Protein AF-A0A2J8L6L5-F1 (afdb_monomer_lite)

Foldseek 3Di:
DAPVVVVVLVLVPDPDDDPVSVVSVVVVVVVVVVVCVVCVVLVVLLVVLVVLLVLLVVLVVLVPDPVNVPDDPNVVVVSVVSNVVSVVVNVVSLVVSVVVQVVVCVVVVDADDDNRHRSNVVVVVSVVVVVVVVVVVVVVVVVVVVVVVVCCVVPNPDPPPPDPDDDDDDDDDDDDDDDDDDDDDDDDDDDDDD

Organism: Pan troglodytes (NCBI:txid9598)

InterPro domains:
  IPR007145 Microtubule-associated protein, MAP65/Ase1/PRC1 [PTHR19321] (1-171)

pLDDT: mean 80.79, std 17.64, range [37.09, 96.44]

Sequence (194 aa):
YSQEQRQAFAPFCAEDYTESLLQLHDAEIVRLKNYYEVHKELFEGVQKWEETWRLFLEFERKASDPNRFTNRGGNLLKEEKQRAKLQKMLPKLEEELKARIELWEQEHSKAFMVNGQKFMEYVAEQWEMHRLEKERAKQERQLKNKKQTETEMLYGSAPRTPSKRRGLVPNTPGKARKPVAASTCSGKKTPRTG

Secondary structure (DSSP, 8-state):
--HHHHHT-GGGG-----HHHHHHHHHHHHHHHHHHHHTHHHHHHHHHHHHHHHHHHHHHHHHH-GGGG--STTHHHHHHHHHHHHHHHHHHHHHHHHHHHHHHHHHHSS--EETTEEHHHHHHHHHHHHHHHHHHHHHHHHHHHHHHHHHHHHH-------------PPPPPP-PPPPP--------------

Radius of gyration: 35.1 Å; chains: 1; bounding box: 63×93×98 Å

Structure (mmCIF, N/CA/C/O backbone):
data_AF-A0A2J8L6L5-F1
#
_entry.id   AF-A0A2J8L6L5-F1
#
loop_
_atom_site.group_PDB
_atom_site.id
_atom_site.type_symbol
_atom_site.label_atom_id
_atom_site.label_alt_id
_atom_site.label_comp_id
_atom_site.label_asym_id
_atom_site.label_entity_id
_atom_site.label_seq_id
_atom_site.pdbx_PDB_ins_code
_atom_site.Cartn_x
_atom_site.Cartn_y
_atom_site.Cartn_z
_atom_site.occupancy
_atom_site.B_iso_or_equiv
_atom_site.auth_seq_id
_atom_site.auth_comp_id
_atom_site.auth_asym_id
_atom_site.auth_atom_id
_atom_site.pdbx_PDB_model_num
ATOM 1 N N . TYR A 1 1 ? -5.023 5.265 12.919 1.00 59.84 1 TYR A N 1
ATOM 2 C CA . TYR A 1 1 ? -5.493 6.589 13.376 1.00 59.84 1 TYR A CA 1
ATOM 3 C C . TYR A 1 1 ? -4.573 7.682 12.865 1.00 59.84 1 TYR A C 1
ATOM 5 O O . TYR A 1 1 ? -3.365 7.559 13.068 1.00 59.84 1 TYR A O 1
ATOM 13 N N . SER A 1 2 ? -5.139 8.718 12.237 1.00 70.50 2 SER A N 1
ATOM 14 C CA . SER A 1 2 ? -4.431 9.964 11.903 1.00 70.50 2 SER A CA 1
ATOM 15 C C . SER A 1 2 ? -4.048 10.740 13.171 1.00 70.50 2 SER A C 1
ATOM 17 O O . SER A 1 2 ? -4.556 10.455 14.258 1.00 70.50 2 SER A O 1
ATOM 19 N N . GLN A 1 3 ? -3.143 11.713 13.047 1.00 70.50 3 GLN A N 1
ATOM 20 C CA . GLN A 1 3 ? -2.722 12.563 14.167 1.00 70.50 3 GLN A CA 1
ATOM 21 C C . GLN A 1 3 ? -3.906 13.325 14.782 1.00 70.50 3 GLN A C 1
ATOM 23 O O . GLN A 1 3 ? -4.059 13.335 16.000 1.00 70.50 3 GLN A O 1
ATOM 28 N N . GLU A 1 4 ? -4.801 13.845 13.944 1.00 71.69 4 GLU A N 1
ATOM 29 C CA . GLU A 1 4 ? -6.029 14.531 14.364 1.00 71.69 4 GLU A CA 1
ATOM 30 C C . GLU A 1 4 ? -6.964 13.619 15.169 1.00 71.69 4 GLU A C 1
ATOM 32 O O . GLU A 1 4 ? -7.491 14.016 16.203 1.00 71.69 4 GLU A O 1
ATOM 37 N N . GLN A 1 5 ? -7.126 12.357 14.754 1.00 73.88 5 GLN A N 1
ATOM 38 C CA . GLN A 1 5 ? -7.968 11.403 15.481 1.00 73.88 5 GLN A CA 1
ATOM 39 C C . GLN A 1 5 ? -7.401 11.049 16.859 1.00 73.88 5 GLN A C 1
ATOM 41 O O . GLN A 1 5 ? -8.169 10.757 17.770 1.00 73.88 5 GLN A O 1
ATOM 46 N N . ARG A 1 6 ? -6.072 11.071 17.020 1.00 74.56 6 ARG A N 1
ATOM 47 C CA . ARG A 1 6 ? -5.429 10.879 18.329 1.00 74.56 6 ARG A CA 1
ATOM 48 C C . ARG A 1 6 ? -5.612 12.106 19.222 1.00 74.56 6 ARG A C 1
ATOM 50 O O . ARG A 1 6 ? -5.834 11.954 20.414 1.00 74.56 6 ARG A O 1
ATOM 57 N N . GLN A 1 7 ? -5.553 13.303 18.639 1.00 74.94 7 GLN A N 1
ATOM 58 C CA . GLN A 1 7 ? -5.748 14.571 19.349 1.00 74.94 7 GLN A CA 1
ATOM 59 C C . GLN A 1 7 ? -7.212 14.839 19.726 1.00 74.94 7 GLN A C 1
ATOM 61 O O . GLN A 1 7 ? -7.469 15.621 20.635 1.00 74.94 7 GLN A O 1
ATOM 66 N N . ALA A 1 8 ? -8.171 14.177 19.072 1.00 78.88 8 ALA A N 1
ATOM 67 C CA . ALA A 1 8 ? -9.591 14.301 19.394 1.00 78.88 8 ALA A CA 1
ATOM 68 C C . ALA A 1 8 ? -9.935 13.842 20.825 1.00 78.88 8 ALA A C 1
ATOM 70 O O . ALA A 1 8 ? -10.916 14.315 21.399 1.00 78.88 8 ALA A O 1
ATOM 71 N N . PHE A 1 9 ? -9.133 12.955 21.426 1.00 82.12 9 PHE A N 1
ATOM 72 C CA . PHE A 1 9 ? -9.281 12.597 22.833 1.00 82.12 9 PHE A CA 1
ATOM 73 C C . PHE A 1 9 ? -8.605 13.657 23.715 1.00 82.12 9 PHE A C 1
ATOM 75 O O . PHE A 1 9 ? -7.479 13.484 24.171 1.00 82.12 9 PHE A O 1
ATOM 82 N N . ALA A 1 10 ? -9.307 14.768 23.957 1.00 78.19 10 ALA A N 1
ATOM 83 C CA . ALA A 1 10 ? -8.829 15.881 24.784 1.00 78.19 10 ALA A CA 1
ATOM 84 C C . ALA A 1 10 ? -8.275 15.477 26.175 1.00 78.19 10 ALA A C 1
ATOM 86 O O . ALA A 1 10 ? -7.273 16.068 26.586 1.00 78.19 10 ALA A O 1
ATOM 87 N N . PRO A 1 11 ? -8.818 14.453 26.880 1.00 81.06 11 PRO A N 1
ATOM 88 C CA . PRO A 1 11 ? -8.252 13.984 28.150 1.00 81.06 11 PRO A CA 1
ATOM 89 C C . PRO A 1 11 ? -6.841 13.380 28.038 1.00 81.06 11 PRO A C 1
ATOM 91 O O . PRO A 1 11 ? -6.209 13.119 29.059 1.00 81.06 11 PRO A O 1
ATOM 94 N N . PHE A 1 12 ? -6.320 13.163 26.825 1.00 76.56 12 PHE A N 1
ATOM 95 C CA . PHE A 1 12 ? -4.937 12.737 26.597 1.00 76.56 12 PHE A CA 1
ATOM 96 C C . PHE A 1 12 ? -3.905 13.762 27.091 1.00 76.56 12 PHE A C 1
ATOM 98 O O . PHE A 1 12 ? -2.835 13.371 27.544 1.00 76.56 12 PHE A O 1
ATOM 105 N N . CYS A 1 13 ? -4.219 15.059 27.011 1.00 77.62 13 CYS A N 1
ATOM 106 C CA . CYS A 1 13 ? -3.316 16.148 27.399 1.00 77.62 13 CYS A CA 1
ATOM 107 C C . CYS A 1 13 ? -3.611 16.707 28.802 1.00 77.62 13 CYS A C 1
ATOM 109 O O . CYS A 1 13 ? -3.114 17.779 29.138 1.00 77.62 13 CYS A O 1
ATOM 111 N N . ALA A 1 14 ? -4.456 16.043 29.596 1.00 81.88 14 ALA A N 1
ATOM 112 C CA . ALA A 1 14 ? -4.795 16.514 30.934 1.00 81.88 14 ALA A CA 1
ATOM 113 C C . ALA A 1 14 ? -3.603 16.333 31.890 1.00 81.88 14 ALA A C 1
ATOM 115 O O . ALA A 1 14 ? -3.073 15.231 32.019 1.00 81.88 14 ALA A O 1
ATOM 116 N N . GLU A 1 15 ? -3.205 17.408 32.572 1.00 79.69 15 GLU A N 1
ATOM 117 C CA . GLU A 1 15 ? -2.126 17.386 33.575 1.00 79.69 15 GLU A CA 1
ATOM 118 C C . GLU A 1 15 ? -2.645 17.044 34.988 1.00 79.69 15 GLU A C 1
ATOM 120 O O . GLU A 1 15 ? -1.868 16.667 35.866 1.00 79.69 15 GLU A O 1
ATOM 125 N N . ASP A 1 16 ? -3.968 17.103 35.187 1.00 82.38 16 ASP A N 1
ATOM 126 C CA . ASP A 1 16 ? -4.635 16.845 36.464 1.00 82.38 16 ASP A CA 1
ATOM 127 C C . ASP A 1 16 ? -5.085 15.380 36.593 1.00 82.38 16 ASP A C 1
ATOM 129 O O . ASP A 1 16 ? -6.138 14.967 36.094 1.00 82.38 16 ASP A O 1
ATOM 133 N N . TYR A 1 17 ? -4.301 14.583 37.318 1.00 82.56 17 TYR A N 1
ATOM 134 C CA . TYR A 1 17 ? -4.574 13.162 37.554 1.00 82.56 17 TYR A CA 1
ATOM 135 C C . TYR A 1 17 ? -5.668 12.955 38.608 1.00 82.56 17 TYR A C 1
ATOM 137 O O . TYR A 1 17 ? -5.406 12.853 39.806 1.00 82.56 17 TYR A O 1
ATOM 145 N N . THR A 1 18 ? -6.912 12.878 38.144 1.00 90.31 18 THR A N 1
ATOM 146 C CA . THR A 1 18 ? -8.107 12.643 38.966 1.00 90.31 18 THR A CA 1
ATOM 147 C C . THR A 1 18 ? -8.706 11.259 38.705 1.00 90.31 18 THR A C 1
ATOM 149 O O . THR A 1 18 ? -8.477 10.649 37.661 1.00 90.31 18 THR A O 1
ATOM 152 N N . GLU A 1 19 ? -9.513 10.748 39.639 1.00 88.19 19 GLU A N 1
ATOM 153 C CA . GLU A 1 19 ? -10.228 9.476 39.451 1.00 88.19 19 GLU A CA 1
ATOM 154 C C . GLU A 1 19 ? -11.193 9.530 38.252 1.00 88.19 19 GLU A C 1
ATOM 156 O O . GLU A 1 19 ? -11.329 8.554 37.516 1.00 88.19 19 GLU A O 1
ATOM 161 N N . SER A 1 20 ? -11.798 10.692 37.986 1.00 87.00 20 SER A N 1
ATOM 162 C CA . SER A 1 20 ? -12.635 10.891 36.798 1.00 87.00 20 SER A CA 1
ATOM 163 C C . SER A 1 20 ? -11.827 10.814 35.500 1.00 87.00 20 SER A C 1
ATOM 165 O O . SER A 1 20 ? -12.308 10.239 34.525 1.00 87.00 20 SER A O 1
ATOM 167 N N . LEU A 1 21 ? -10.588 11.326 35.480 1.00 89.06 21 LEU A N 1
ATOM 168 C CA . LEU A 1 21 ? -9.691 11.175 34.334 1.00 89.06 21 LEU A CA 1
ATOM 169 C C . LEU A 1 21 ? -9.409 9.694 34.060 1.00 89.06 21 LEU A C 1
ATOM 171 O O . LEU A 1 21 ? -9.531 9.259 32.918 1.00 89.06 21 LEU A O 1
ATOM 175 N N . LEU A 1 22 ? -9.101 8.907 35.095 1.00 88.44 22 LEU A N 1
ATOM 176 C CA . LEU A 1 22 ? -8.881 7.466 34.945 1.00 88.44 22 LEU A CA 1
ATOM 177 C C . LEU A 1 22 ? -10.104 6.769 34.326 1.00 88.44 22 LEU A C 1
ATOM 179 O O . LEU A 1 22 ? -9.960 6.042 33.346 1.00 88.44 22 LEU A O 1
ATOM 183 N N . GLN A 1 23 ? -11.309 7.061 34.823 1.00 89.56 23 GLN A N 1
ATOM 184 C CA . GLN A 1 23 ? -12.555 6.498 34.288 1.00 89.56 23 GLN A CA 1
ATOM 185 C C . GLN A 1 23 ? -12.786 6.860 32.809 1.00 89.56 23 GLN A C 1
ATOM 187 O O . GLN A 1 23 ? -13.246 6.018 32.035 1.00 89.56 23 GLN A O 1
ATOM 192 N N . LEU A 1 24 ? -12.448 8.087 32.392 1.00 89.25 24 LEU A N 1
ATOM 193 C CA . LEU A 1 24 ? -12.534 8.510 30.988 1.00 89.25 24 LEU A CA 1
ATOM 194 C C . LEU A 1 24 ? -11.568 7.725 30.091 1.00 89.25 24 LEU A C 1
ATOM 196 O O . LEU A 1 24 ? -11.949 7.317 28.994 1.00 89.25 24 LEU A O 1
ATOM 200 N N . HIS A 1 25 ? -10.333 7.498 30.549 1.00 89.94 25 HIS A N 1
ATOM 201 C CA . HIS A 1 25 ? -9.344 6.697 29.818 1.00 89.94 25 HIS A CA 1
ATOM 202 C C . HIS A 1 25 ? -9.756 5.222 29.737 1.00 89.94 25 HIS A C 1
ATOM 204 O O . HIS A 1 25 ? -9.682 4.635 28.658 1.00 89.94 25 HIS A O 1
ATOM 210 N N . ASP A 1 26 ? -10.254 4.635 30.828 1.00 90.12 26 ASP A N 1
ATOM 211 C CA . ASP A 1 26 ? -10.742 3.250 30.839 1.00 90.12 26 ASP A CA 1
ATOM 212 C C . ASP A 1 26 ? -11.915 3.057 29.868 1.00 90.12 26 ASP A C 1
ATOM 214 O O . ASP A 1 26 ? -11.921 2.113 29.069 1.00 90.12 26 ASP A O 1
ATOM 218 N N . ALA A 1 27 ? -12.877 3.984 29.873 1.00 90.12 27 ALA A N 1
ATOM 219 C CA . ALA A 1 27 ? -13.998 3.969 28.940 1.00 90.12 27 ALA A CA 1
ATOM 220 C C . ALA A 1 27 ? -13.528 4.084 27.479 1.00 90.12 27 ALA A C 1
ATOM 222 O O . ALA A 1 27 ? -14.003 3.342 26.613 1.00 90.12 27 ALA A O 1
ATOM 223 N N . GLU A 1 28 ? -12.563 4.965 27.201 1.00 88.25 28 GLU A N 1
ATOM 224 C CA . GLU A 1 28 ? -12.018 5.149 25.856 1.00 88.25 28 GLU A CA 1
ATOM 225 C C . GLU A 1 28 ? -11.244 3.913 25.376 1.00 88.25 28 GLU A C 1
ATOM 227 O O . GLU A 1 28 ? -11.416 3.481 24.234 1.00 88.25 28 GLU A O 1
ATOM 232 N N . ILE A 1 29 ? -10.460 3.270 26.245 1.00 89.94 29 ILE A N 1
ATOM 233 C CA . ILE A 1 29 ? -9.759 2.020 25.919 1.00 89.94 29 ILE A CA 1
ATOM 234 C C . ILE A 1 29 ? -10.756 0.915 25.570 1.00 89.94 29 ILE A C 1
ATOM 236 O O . ILE A 1 29 ? -10.555 0.204 24.583 1.00 89.94 29 ILE A O 1
ATOM 240 N N . VAL A 1 30 ? -11.827 0.750 26.350 1.00 92.38 30 VAL A N 1
ATOM 241 C CA . VAL A 1 30 ? -12.863 -0.257 26.067 1.00 92.38 30 VAL A CA 1
ATOM 242 C C . VAL A 1 30 ? -13.542 0.034 24.729 1.00 92.38 30 VAL A C 1
ATOM 244 O O . VAL A 1 30 ? -13.689 -0.871 23.903 1.00 92.38 30 VAL A O 1
ATOM 247 N N . ARG A 1 31 ? -13.884 1.300 24.465 1.00 89.75 31 ARG A N 1
ATOM 248 C CA . ARG A 1 31 ? -14.466 1.732 23.189 1.00 89.75 31 ARG A CA 1
ATOM 249 C C . ARG A 1 31 ? -13.539 1.420 22.010 1.00 89.75 31 ARG A C 1
ATOM 251 O O . ARG A 1 31 ? -13.996 0.880 21.003 1.00 89.75 31 ARG A O 1
ATOM 258 N N . LEU A 1 32 ? -12.246 1.722 22.138 1.00 87.44 32 LEU A N 1
ATOM 259 C CA . LEU A 1 32 ? -11.234 1.459 21.111 1.00 87.44 32 LEU A CA 1
ATOM 260 C C . LEU A 1 32 ? -11.006 -0.037 20.888 1.00 87.44 32 LEU A C 1
ATOM 262 O O . LEU A 1 32 ? -10.890 -0.458 19.741 1.00 87.44 32 LEU A O 1
ATOM 266 N N . LYS A 1 33 ? -10.977 -0.845 21.953 1.00 89.12 33 LYS A N 1
ATOM 267 C CA . LYS A 1 33 ? -10.853 -2.306 21.852 1.00 89.12 33 LYS A CA 1
ATOM 268 C C . LYS A 1 33 ? -12.041 -2.916 21.121 1.00 89.12 33 LYS A C 1
ATOM 270 O O . LYS A 1 33 ? -11.835 -3.670 20.179 1.00 89.12 33 LYS A O 1
ATOM 275 N N . ASN A 1 34 ? -13.263 -2.538 21.491 1.00 88.56 34 ASN A N 1
ATOM 276 C CA . ASN A 1 34 ? -14.463 -3.020 20.806 1.00 88.56 34 ASN A CA 1
ATOM 277 C C . ASN A 1 34 ? -14.460 -2.607 19.333 1.00 88.56 34 ASN A C 1
ATOM 279 O O . ASN A 1 34 ? -14.719 -3.429 18.460 1.00 88.56 34 ASN A O 1
ATOM 283 N N . TYR A 1 35 ? -14.100 -1.354 19.046 1.00 85.75 35 TYR A N 1
ATOM 284 C CA . TYR A 1 35 ? -13.962 -0.891 17.671 1.00 85.75 35 TYR A CA 1
ATOM 285 C C . TYR A 1 35 ? -12.893 -1.680 16.904 1.00 85.75 35 TYR A C 1
ATOM 287 O O . TYR A 1 35 ? -13.113 -2.038 15.752 1.00 85.75 35 TYR A O 1
ATOM 295 N N . TYR A 1 36 ? -11.746 -1.971 17.517 1.00 86.62 36 TYR A N 1
ATOM 296 C CA . TYR A 1 36 ? -10.697 -2.756 16.876 1.00 86.62 36 TYR A CA 1
ATOM 297 C C . TYR A 1 36 ? -11.148 -4.190 16.593 1.00 86.62 36 TYR A C 1
ATOM 299 O O . TYR A 1 36 ? -10.963 -4.645 15.473 1.00 86.62 36 TYR A O 1
ATOM 307 N N . GLU A 1 37 ? -11.768 -4.877 17.553 1.00 87.19 37 GLU A N 1
ATOM 308 C CA . GLU A 1 37 ? -12.203 -6.269 17.376 1.00 87.19 37 GLU A CA 1
ATOM 309 C C . GLU A 1 37 ? -13.268 -6.409 16.282 1.00 87.19 37 GLU A C 1
ATOM 311 O O . GLU A 1 37 ? -13.170 -7.307 15.449 1.00 87.19 37 GLU A O 1
ATOM 316 N N . VAL A 1 38 ? -14.229 -5.481 16.210 1.00 83.50 38 VAL A N 1
ATOM 317 C CA . VAL A 1 38 ? -15.255 -5.477 15.149 1.00 83.50 38 VAL A CA 1
ATOM 318 C C . VAL A 1 38 ? -14.632 -5.281 13.761 1.00 83.50 38 VAL A C 1
ATOM 320 O O . VAL A 1 38 ? -15.063 -5.895 12.790 1.00 83.50 38 VAL A O 1
ATOM 323 N N . HIS A 1 39 ? -13.585 -4.460 13.659 1.00 84.38 39 HIS A N 1
ATOM 324 C CA . HIS A 1 39 ? -12.959 -4.089 12.383 1.00 84.38 39 HIS A CA 1
ATOM 325 C C . HIS A 1 39 ? -11.628 -4.793 12.119 1.00 84.38 39 HIS A C 1
ATOM 327 O O . HIS A 1 39 ? -10.892 -4.426 11.198 1.00 84.38 39 HIS A O 1
ATOM 333 N N . LYS A 1 40 ? -11.302 -5.804 12.922 1.00 87.75 40 LYS A N 1
ATOM 334 C CA . LYS A 1 40 ? -9.995 -6.454 12.929 1.00 87.75 40 LYS A CA 1
ATOM 335 C C . LYS A 1 40 ? -9.638 -7.027 11.568 1.00 87.75 40 LYS A C 1
ATOM 337 O O . LYS A 1 40 ? -8.553 -6.756 11.064 1.00 87.75 40 LYS A O 1
ATOM 342 N N . GLU A 1 41 ? -10.571 -7.736 10.937 1.00 87.38 41 GLU A N 1
ATOM 343 C CA . GLU A 1 41 ? -10.322 -8.347 9.631 1.00 87.38 41 GLU A CA 1
ATOM 344 C C . GLU A 1 41 ? -10.008 -7.312 8.541 1.00 87.38 41 GLU A C 1
ATOM 346 O O . GLU A 1 41 ? -9.211 -7.572 7.639 1.00 87.38 41 GLU A O 1
ATOM 351 N N . LEU A 1 42 ? -10.613 -6.121 8.621 1.00 89.25 42 LEU A N 1
ATOM 352 C CA . LEU A 1 42 ? -10.345 -5.039 7.679 1.00 89.25 42 LEU A CA 1
ATOM 353 C C . LEU A 1 42 ? -8.923 -4.495 7.872 1.00 89.25 42 LEU A C 1
ATOM 355 O O . LEU A 1 42 ? -8.190 -4.326 6.897 1.00 89.25 42 LEU A O 1
ATOM 359 N N . PHE A 1 43 ? -8.501 -4.283 9.123 1.00 88.81 43 PHE A N 1
ATOM 360 C CA . PHE A 1 43 ? -7.134 -3.860 9.436 1.00 88.81 43 PHE A CA 1
ATOM 361 C C . PHE A 1 43 ? -6.088 -4.915 9.061 1.00 88.81 43 PHE A C 1
ATOM 363 O O . PHE A 1 43 ? -5.053 -4.571 8.491 1.00 88.81 43 PHE A O 1
ATOM 370 N N . GLU A 1 44 ? -6.365 -6.192 9.321 1.00 91.88 44 GLU A N 1
ATOM 371 C CA . GLU A 1 44 ? -5.503 -7.302 8.908 1.00 91.88 44 GLU A CA 1
ATOM 372 C C . GLU A 1 44 ? -5.382 -7.377 7.382 1.00 91.88 44 GLU A C 1
ATOM 374 O O . GLU A 1 44 ? -4.288 -7.579 6.852 1.00 91.88 44 GLU A O 1
ATOM 379 N N . GLY A 1 45 ? -6.482 -7.159 6.656 1.00 92.81 45 GLY A N 1
ATOM 380 C CA . GLY A 1 45 ? -6.470 -7.081 5.199 1.00 92.81 45 GLY A CA 1
ATOM 381 C C . GLY A 1 45 ? -5.591 -5.936 4.683 1.00 92.81 45 GLY A C 1
ATOM 382 O O . GLY A 1 45 ? -4.773 -6.151 3.787 1.00 92.81 45 GLY A O 1
ATOM 383 N N . VAL A 1 46 ? -5.705 -4.746 5.283 1.00 92.38 46 VAL A N 1
ATOM 384 C CA . VAL A 1 46 ? -4.871 -3.575 4.959 1.00 92.38 46 VAL A CA 1
ATOM 385 C C . VAL A 1 46 ? -3.390 -3.878 5.194 1.00 92.38 46 VAL A C 1
ATOM 387 O O . VAL A 1 46 ? -2.572 -3.678 4.294 1.00 92.38 46 VAL A O 1
ATOM 390 N N . GLN A 1 47 ? -3.045 -4.430 6.361 1.00 92.62 47 GLN A N 1
ATOM 391 C CA . GLN A 1 47 ? -1.670 -4.808 6.688 1.00 92.62 47 GLN A CA 1
ATOM 392 C C . GLN A 1 47 ? -1.125 -5.846 5.696 1.00 92.62 47 GLN A C 1
ATOM 394 O O . GLN A 1 47 ? -0.008 -5.720 5.192 1.00 92.62 47 GLN A O 1
ATOM 399 N N . LYS A 1 48 ? -1.930 -6.858 5.363 1.00 95.06 48 LYS A N 1
ATOM 400 C CA . LYS A 1 48 ? -1.565 -7.900 4.401 1.00 95.06 48 LYS A CA 1
ATOM 401 C C . LYS A 1 48 ? -1.335 -7.335 3.001 1.00 95.06 48 LYS A C 1
ATOM 403 O O . LYS A 1 48 ? -0.408 -7.780 2.317 1.00 95.06 48 LYS A O 1
ATOM 408 N N . TRP A 1 49 ? -2.153 -6.380 2.557 1.00 95.75 49 TRP A N 1
ATOM 409 C CA . TRP A 1 49 ? -1.932 -5.689 1.287 1.00 95.75 49 TRP A CA 1
ATOM 410 C C . TRP A 1 49 ? -0.603 -4.927 1.311 1.00 95.75 49 TRP A C 1
ATOM 412 O O . TRP A 1 49 ? 0.213 -5.126 0.414 1.00 95.75 49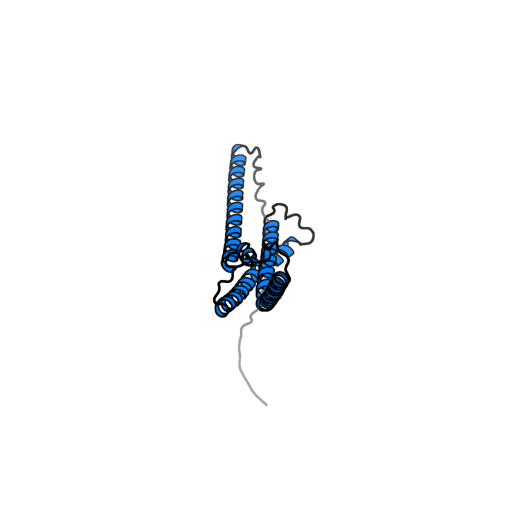 TRP A O 1
ATOM 422 N N . GLU A 1 50 ? -0.322 -4.165 2.371 1.00 94.19 50 GLU A N 1
ATOM 423 C CA . GLU A 1 50 ? 0.918 -3.388 2.503 1.00 94.19 50 GLU A CA 1
ATOM 424 C C . GLU A 1 50 ? 2.170 -4.283 2.533 1.00 94.19 50 GLU A C 1
ATOM 426 O O . GLU A 1 50 ? 3.171 -4.006 1.869 1.00 94.19 50 GLU A O 1
ATOM 431 N N . GLU A 1 51 ? 2.119 -5.407 3.248 1.00 95.88 51 GLU A N 1
ATOM 432 C CA . GLU A 1 51 ? 3.192 -6.405 3.255 1.00 95.88 51 GLU A CA 1
ATOM 433 C C . GLU A 1 51 ? 3.408 -7.038 1.877 1.00 95.88 51 GLU A C 1
ATOM 435 O O . GLU A 1 51 ? 4.550 -7.191 1.429 1.00 95.88 51 GLU A O 1
ATOM 440 N N . THR A 1 52 ? 2.317 -7.372 1.183 1.00 95.62 52 THR A N 1
ATOM 441 C CA . THR A 1 52 ? 2.359 -7.939 -0.171 1.00 95.62 52 THR A CA 1
ATOM 442 C C . THR A 1 52 ? 2.929 -6.926 -1.166 1.00 95.62 52 THR A C 1
ATOM 444 O O . THR A 1 52 ? 3.758 -7.293 -2.003 1.00 95.62 52 THR A O 1
ATOM 447 N N . TRP A 1 53 ? 2.539 -5.655 -1.050 1.00 96.44 53 TRP A N 1
ATOM 448 C CA . TRP A 1 53 ? 3.022 -4.544 -1.868 1.00 96.44 53 TRP A CA 1
ATOM 449 C C . TRP A 1 53 ? 4.517 -4.298 -1.658 1.00 96.44 53 TRP A C 1
ATOM 451 O O . TRP A 1 53 ? 5.293 -4.278 -2.614 1.00 96.44 53 TRP A O 1
ATOM 461 N N . ARG A 1 54 ? 4.964 -4.226 -0.401 1.00 95.94 54 ARG A N 1
ATOM 462 C CA . ARG A 1 54 ? 6.383 -4.072 -0.049 1.00 95.94 54 ARG A CA 1
ATOM 463 C C . ARG A 1 54 ? 7.235 -5.207 -0.611 1.00 95.94 54 ARG A C 1
ATOM 465 O O . ARG A 1 54 ? 8.305 -4.973 -1.170 1.00 95.94 54 ARG A O 1
ATOM 472 N N . LEU A 1 55 ? 6.753 -6.443 -0.485 1.00 95.44 55 LEU A N 1
ATOM 473 C CA . LEU A 1 55 ? 7.434 -7.610 -1.035 1.00 95.44 55 LEU A CA 1
ATOM 474 C C . LEU A 1 55 ? 7.484 -7.558 -2.569 1.00 95.44 55 LEU A C 1
ATOM 476 O O . LEU A 1 55 ? 8.512 -7.889 -3.160 1.00 95.44 55 LEU A O 1
ATOM 480 N N . PHE A 1 56 ? 6.402 -7.121 -3.215 1.00 95.12 56 PHE A N 1
ATOM 481 C CA . PHE A 1 56 ? 6.357 -6.911 -4.659 1.00 95.12 56 PHE A CA 1
ATOM 482 C C . PHE A 1 56 ? 7.407 -5.889 -5.123 1.00 95.12 56 PHE A C 1
ATOM 484 O O . PHE A 1 56 ? 8.178 -6.200 -6.035 1.00 95.12 56 PHE A O 1
ATOM 491 N N . LEU A 1 57 ? 7.513 -4.735 -4.457 1.00 94.50 57 LEU A N 1
ATOM 492 C CA . LEU A 1 57 ? 8.530 -3.720 -4.755 1.00 94.50 57 LEU A CA 1
ATOM 493 C C . LEU A 1 57 ? 9.956 -4.258 -4.591 1.00 94.50 57 LEU A C 1
ATOM 495 O O . LEU A 1 57 ? 10.815 -4.003 -5.434 1.00 94.50 57 LEU A O 1
ATOM 499 N N . GLU A 1 58 ? 10.212 -5.061 -3.558 1.00 93.88 58 GLU A N 1
ATOM 500 C CA . GLU A 1 58 ? 11.525 -5.676 -3.354 1.00 93.88 58 GLU A CA 1
ATOM 501 C C . GLU A 1 58 ? 11.897 -6.636 -4.499 1.00 93.88 58 GLU A C 1
ATOM 503 O O . GLU A 1 58 ? 13.042 -6.647 -4.962 1.00 93.88 58 GLU A O 1
ATOM 508 N N . PHE A 1 59 ? 10.936 -7.408 -5.021 1.00 92.38 59 PHE A N 1
ATOM 509 C CA . PHE A 1 59 ? 11.165 -8.232 -6.212 1.00 92.38 59 PHE A CA 1
ATOM 510 C C . PHE A 1 59 ? 11.342 -7.399 -7.490 1.00 92.38 59 PHE A C 1
ATOM 512 O O . PHE A 1 59 ? 12.188 -7.752 -8.312 1.00 92.38 59 PHE A O 1
ATOM 519 N N . GLU A 1 60 ? 10.605 -6.299 -7.673 1.00 91.75 60 GLU A N 1
ATOM 520 C CA . GLU A 1 60 ? 10.796 -5.373 -8.806 1.00 91.75 60 GLU A CA 1
ATOM 521 C C . GLU A 1 60 ? 12.190 -4.727 -8.779 1.00 91.75 60 GLU A C 1
ATOM 523 O O . GLU A 1 60 ? 12.865 -4.648 -9.812 1.00 91.75 60 GLU A O 1
ATOM 528 N N . ARG A 1 61 ? 12.658 -4.325 -7.592 1.00 91.00 61 ARG A N 1
ATOM 529 C CA . ARG A 1 61 ? 13.996 -3.766 -7.376 1.00 91.00 61 ARG A CA 1
ATOM 530 C C . ARG A 1 61 ? 15.076 -4.781 -7.738 1.00 91.00 61 ARG A C 1
ATOM 532 O O . ARG A 1 61 ? 15.958 -4.470 -8.537 1.00 91.00 61 ARG A O 1
ATOM 539 N N . LYS A 1 62 ? 14.972 -6.012 -7.221 1.00 89.50 62 LYS A N 1
ATOM 540 C CA . LYS A 1 62 ? 15.884 -7.115 -7.573 1.00 89.50 62 LYS A CA 1
ATOM 541 C C . LYS A 1 62 ? 15.868 -7.409 -9.067 1.00 89.50 62 LYS A C 1
ATOM 543 O O . LYS A 1 62 ? 16.927 -7.580 -9.656 1.00 89.50 62 LYS A O 1
ATOM 548 N N . ALA A 1 63 ? 14.691 -7.425 -9.696 1.00 88.25 63 ALA A N 1
ATOM 549 C CA . ALA A 1 63 ? 14.550 -7.663 -11.131 1.00 88.25 63 ALA A CA 1
ATOM 550 C C . ALA A 1 63 ? 15.184 -6.558 -11.994 1.00 88.25 63 ALA A C 1
ATOM 552 O O . ALA A 1 63 ? 15.553 -6.817 -13.139 1.00 88.25 63 ALA A O 1
ATOM 553 N N . SER A 1 64 ? 15.319 -5.349 -11.448 1.00 86.44 64 SER A N 1
ATOM 554 C CA . SER A 1 64 ? 15.880 -4.187 -12.136 1.00 86.44 64 SER A CA 1
ATOM 555 C C . SER A 1 64 ? 17.405 -4.072 -12.023 1.00 86.44 64 SER A C 1
ATOM 557 O O . SER A 1 64 ? 17.978 -3.245 -12.739 1.00 86.44 64 SER A O 1
ATOM 559 N N . ASP A 1 65 ? 18.052 -4.876 -11.172 1.00 86.25 65 ASP A N 1
ATOM 560 C CA . ASP A 1 65 ? 19.499 -4.854 -10.926 1.00 86.25 65 ASP A CA 1
ATOM 561 C C . ASP A 1 65 ? 20.295 -5.442 -12.117 1.00 86.25 65 ASP A C 1
ATOM 563 O O . ASP A 1 65 ? 20.081 -6.600 -12.493 1.00 86.25 65 ASP A O 1
ATOM 567 N N . PRO A 1 66 ? 21.237 -4.692 -12.726 1.00 82.19 66 PRO A N 1
ATOM 568 C CA . PRO A 1 66 ? 22.098 -5.213 -13.791 1.00 82.19 66 PRO A CA 1
ATOM 569 C C . PRO A 1 66 ? 23.025 -6.362 -13.344 1.00 82.19 66 PRO A C 1
ATOM 571 O O . PRO A 1 66 ? 23.400 -7.188 -14.176 1.00 82.19 66 PRO A O 1
ATOM 574 N N . ASN A 1 67 ? 23.361 -6.473 -12.053 1.00 83.50 67 ASN A N 1
ATOM 575 C CA . ASN A 1 67 ? 24.239 -7.519 -11.505 1.00 83.50 67 ASN A CA 1
ATOM 576 C C . ASN A 1 67 ? 23.508 -8.844 -11.195 1.00 83.50 67 ASN A C 1
ATOM 578 O O . ASN A 1 67 ? 24.121 -9.820 -10.745 1.00 83.50 67 ASN A O 1
ATOM 582 N N . ARG A 1 68 ? 22.200 -8.920 -11.473 1.00 83.12 68 ARG A N 1
ATOM 583 C CA . ARG A 1 68 ? 21.321 -10.059 -11.150 1.00 83.12 68 ARG A CA 1
ATOM 584 C C . ARG A 1 68 ? 21.676 -11.366 -11.876 1.00 83.12 68 ARG A C 1
ATOM 586 O O . ARG A 1 68 ? 21.237 -12.444 -11.479 1.00 83.12 68 ARG A O 1
ATOM 593 N N . PHE A 1 69 ? 22.479 -11.310 -12.938 1.00 80.88 69 PHE A N 1
ATOM 594 C CA . PHE A 1 69 ? 22.836 -12.490 -13.738 1.00 80.88 69 PHE A CA 1
ATOM 595 C C . PHE A 1 69 ? 23.843 -13.437 -13.066 1.00 80.88 69 PHE A C 1
ATOM 597 O O . PHE A 1 69 ? 24.133 -14.505 -13.604 1.00 80.88 69 PHE A O 1
ATOM 604 N N . THR A 1 70 ? 24.309 -13.118 -11.856 1.00 79.00 70 THR A N 1
ATOM 605 C CA . THR A 1 70 ? 25.076 -14.022 -10.982 1.00 79.00 70 THR A CA 1
ATOM 606 C C . THR A 1 70 ? 24.168 -15.094 -10.343 1.00 79.00 70 THR A C 1
ATOM 608 O O . THR A 1 70 ? 24.062 -15.258 -9.131 1.00 79.00 70 THR A O 1
ATOM 611 N N . ASN A 1 71 ? 23.461 -15.851 -11.183 1.00 69.94 71 ASN A N 1
ATOM 612 C CA . ASN A 1 71 ? 22.418 -16.793 -10.782 1.00 69.94 71 ASN A CA 1
ATOM 613 C C . ASN A 1 71 ? 22.989 -18.178 -10.439 1.00 69.94 71 ASN A C 1
ATOM 615 O O . ASN A 1 71 ? 22.976 -19.099 -11.259 1.00 69.94 71 ASN A O 1
ATOM 619 N N . ARG A 1 72 ? 23.454 -18.359 -9.201 1.00 75.50 72 ARG A N 1
ATOM 620 C CA . ARG A 1 72 ? 23.764 -19.693 -8.669 1.00 75.50 72 ARG A CA 1
ATOM 621 C C . ARG A 1 72 ? 22.481 -20.337 -8.126 1.00 75.50 72 ARG A C 1
ATOM 623 O O . ARG A 1 72 ? 21.789 -19.745 -7.306 1.00 75.50 72 ARG A O 1
ATOM 630 N N . GLY A 1 73 ? 22.153 -21.555 -8.567 1.00 82.38 73 GLY A N 1
ATOM 631 C CA . GLY A 1 73 ? 21.054 -22.346 -7.983 1.00 82.38 73 GLY A CA 1
ATOM 632 C C . GLY A 1 73 ? 19.625 -21.998 -8.438 1.00 82.38 73 GLY A C 1
ATOM 633 O O . GLY A 1 73 ? 18.665 -22.400 -7.779 1.00 82.38 73 GLY A O 1
ATOM 634 N N . GLY A 1 74 ? 19.455 -21.282 -9.558 1.00 85.94 74 GLY A N 1
ATOM 635 C CA . GLY A 1 74 ? 18.138 -21.050 -10.174 1.00 85.94 74 GLY A CA 1
ATOM 636 C C . GLY A 1 74 ? 17.258 -20.021 -9.454 1.00 85.94 74 GLY A C 1
ATOM 637 O O . GLY A 1 74 ? 16.036 -20.037 -9.613 1.00 85.94 74 GLY A O 1
ATOM 638 N N . ASN A 1 75 ? 17.858 -19.123 -8.670 1.00 87.06 75 ASN A N 1
ATOM 639 C CA . ASN A 1 75 ? 17.149 -18.103 -7.896 1.00 87.06 75 ASN A CA 1
ATOM 640 C C . ASN A 1 75 ? 16.346 -17.144 -8.782 1.00 87.06 75 ASN A C 1
ATOM 642 O O . ASN A 1 75 ? 15.211 -16.828 -8.443 1.00 87.06 75 ASN A O 1
ATOM 646 N N . LEU A 1 76 ? 16.860 -16.788 -9.964 1.00 88.50 76 LEU A N 1
ATOM 647 C CA . LEU A 1 76 ? 16.178 -15.892 -10.910 1.00 88.50 76 LEU A CA 1
ATOM 648 C C . LEU A 1 76 ? 14.756 -16.361 -11.262 1.00 88.50 76 LEU A C 1
ATOM 650 O O . LEU A 1 76 ? 13.813 -15.572 -11.282 1.00 88.50 76 LEU A O 1
ATOM 654 N N . LEU A 1 77 ? 14.603 -17.666 -11.515 1.00 89.25 77 LEU A N 1
ATOM 655 C CA . LEU A 1 77 ? 13.324 -18.267 -11.889 1.00 89.25 77 LEU A CA 1
ATOM 656 C C . LEU A 1 77 ? 12.364 -18.328 -10.694 1.00 89.25 77 LEU A C 1
ATOM 658 O O . LEU A 1 77 ? 11.159 -18.144 -10.857 1.00 89.25 77 LEU A O 1
ATOM 662 N N . LYS A 1 78 ? 12.894 -18.571 -9.488 1.00 89.81 78 LYS A N 1
ATOM 663 C CA . LYS A 1 78 ? 12.107 -18.563 -8.247 1.00 89.81 78 LYS A CA 1
ATOM 664 C C . LYS A 1 78 ? 11.573 -17.164 -7.951 1.00 89.81 78 LYS A C 1
ATOM 666 O O . LYS A 1 78 ? 10.381 -17.028 -7.688 1.00 89.81 78 LYS A O 1
ATOM 671 N N . GLU A 1 79 ? 12.425 -16.148 -8.063 1.00 90.94 79 GLU A N 1
ATOM 672 C CA . GLU A 1 79 ? 12.052 -14.742 -7.892 1.00 90.94 79 GLU A CA 1
ATOM 673 C C . GLU A 1 79 ? 10.979 -14.320 -8.901 1.00 90.94 79 GLU A C 1
ATOM 675 O O . GLU A 1 79 ? 9.967 -13.748 -8.509 1.00 90.94 79 GLU A O 1
ATOM 680 N N . GLU A 1 80 ? 11.140 -14.660 -10.186 1.00 90.75 80 GLU A N 1
ATOM 681 C CA . GLU A 1 80 ? 10.152 -14.301 -11.212 1.00 90.75 80 GLU A CA 1
ATOM 682 C C . GLU A 1 80 ? 8.802 -14.995 -10.967 1.00 90.75 80 GLU A C 1
ATOM 684 O O . GLU A 1 80 ? 7.741 -14.380 -11.078 1.00 90.75 80 GLU A O 1
ATOM 689 N N . LYS A 1 81 ? 8.823 -16.265 -10.538 1.00 93.12 81 LYS A N 1
ATOM 690 C CA . LYS A 1 81 ? 7.607 -16.994 -10.152 1.00 93.12 81 LYS A CA 1
ATOM 691 C C . LYS A 1 81 ? 6.919 -16.357 -8.941 1.00 93.12 81 LYS A C 1
ATOM 693 O O . LYS A 1 81 ? 5.690 -16.283 -8.913 1.00 93.12 81 LYS A O 1
ATOM 698 N N . GLN A 1 82 ? 7.684 -15.907 -7.944 1.00 92.56 82 GLN A N 1
ATOM 699 C CA . GLN A 1 82 ? 7.147 -15.206 -6.775 1.00 92.56 82 GLN A CA 1
ATOM 700 C C . GLN A 1 82 ? 6.556 -13.849 -7.162 1.00 92.56 82 GLN A C 1
ATOM 702 O O . GLN A 1 82 ? 5.413 -13.576 -6.805 1.00 92.56 82 GLN A O 1
ATOM 707 N N . ARG A 1 83 ? 7.259 -13.055 -7.973 1.00 93.00 83 ARG A N 1
ATOM 708 C CA . ARG A 1 83 ? 6.753 -11.791 -8.525 1.00 93.00 83 ARG A CA 1
ATOM 709 C C . ARG A 1 83 ? 5.432 -11.982 -9.269 1.00 93.00 83 ARG A C 1
ATOM 711 O O . ARG A 1 83 ? 4.463 -11.288 -8.975 1.00 93.00 83 ARG A O 1
ATOM 718 N N . ALA A 1 84 ? 5.355 -12.960 -10.171 1.00 93.12 84 ALA A N 1
ATOM 719 C CA . ALA A 1 84 ? 4.133 -13.254 -10.918 1.00 93.12 84 ALA A CA 1
ATOM 720 C C . ALA A 1 84 ? 2.974 -13.695 -10.004 1.00 93.12 84 ALA A C 1
ATOM 722 O O . ALA A 1 84 ? 1.810 -13.411 -10.288 1.00 93.12 84 ALA A O 1
ATOM 723 N N . LYS A 1 85 ? 3.271 -14.384 -8.893 1.00 94.69 85 LYS A N 1
ATOM 724 C CA . LYS A 1 85 ? 2.269 -14.712 -7.870 1.00 94.69 85 LYS A CA 1
ATOM 725 C C . LYS A 1 85 ? 1.766 -13.445 -7.174 1.00 94.69 85 LYS A C 1
ATOM 727 O O . LYS A 1 85 ? 0.557 -13.289 -7.047 1.00 94.69 85 LYS A O 1
ATOM 732 N N . LEU A 1 86 ? 2.662 -12.541 -6.775 1.00 94.69 86 LEU A N 1
ATOM 733 C CA . LEU A 1 86 ? 2.311 -11.284 -6.102 1.00 94.69 86 LEU A CA 1
ATOM 734 C C . LEU A 1 86 ? 1.472 -10.370 -7.002 1.00 94.69 86 LEU A C 1
ATOM 736 O O . LEU A 1 86 ? 0.433 -9.892 -6.563 1.00 94.69 86 LEU A O 1
ATOM 740 N N . GLN A 1 87 ? 1.828 -10.245 -8.284 1.00 92.69 87 GLN A N 1
ATOM 741 C CA . GLN A 1 87 ? 1.045 -9.491 -9.276 1.00 92.69 87 GLN A CA 1
ATOM 742 C C . GLN A 1 87 ? -0.386 -10.015 -9.451 1.00 92.69 87 GLN A C 1
ATOM 744 O O . GLN A 1 87 ? -1.278 -9.259 -9.810 1.00 92.69 87 GLN A O 1
ATOM 749 N N . LYS A 1 88 ? -0.623 -11.307 -9.199 1.00 94.62 88 LYS A N 1
ATOM 750 C CA . LYS A 1 88 ? -1.972 -11.894 -9.215 1.00 94.62 88 LYS A CA 1
ATOM 751 C C . LYS A 1 88 ? -2.682 -11.801 -7.867 1.00 94.62 88 LYS A C 1
ATOM 753 O O . LYS A 1 88 ? -3.903 -11.915 -7.832 1.00 94.62 88 LYS A O 1
ATOM 758 N N . MET A 1 89 ? -1.939 -11.695 -6.768 1.00 94.31 89 MET A N 1
ATOM 759 C CA . MET A 1 89 ? -2.497 -11.609 -5.418 1.00 94.31 89 MET A CA 1
ATOM 760 C C . MET A 1 89 ? -2.937 -10.190 -5.072 1.00 94.31 89 MET A C 1
ATOM 762 O O . MET A 1 89 ? -3.995 -10.049 -4.474 1.00 94.31 89 MET A O 1
ATOM 766 N N . LEU A 1 90 ? -2.173 -9.168 -5.472 1.00 95.19 90 LEU A N 1
ATOM 767 C CA . LEU A 1 90 ? -2.481 -7.766 -5.175 1.00 95.19 90 LEU A CA 1
ATOM 768 C C . LEU A 1 90 ? -3.883 -7.354 -5.662 1.00 95.19 90 LEU A C 1
ATOM 770 O O . LEU A 1 90 ? -4.680 -6.988 -4.805 1.00 95.19 90 LEU A O 1
ATOM 774 N N . PRO A 1 91 ? -4.279 -7.563 -6.938 1.00 95.25 91 PRO A N 1
ATOM 775 C CA . PRO A 1 91 ? -5.628 -7.208 -7.388 1.00 95.25 91 PRO A CA 1
ATOM 776 C C . PRO A 1 91 ? -6.739 -7.965 -6.652 1.00 95.25 91 PRO A C 1
ATOM 778 O O . PRO A 1 91 ? -7.826 -7.444 -6.452 1.00 95.25 91 PRO A O 1
ATOM 781 N N . LYS A 1 92 ? -6.479 -9.207 -6.218 1.00 95.31 92 LYS A N 1
ATOM 782 C CA . LYS A 1 92 ? -7.463 -9.985 -5.449 1.00 95.31 92 LYS A CA 1
ATOM 783 C C . LYS A 1 92 ? -7.661 -9.417 -4.048 1.00 95.31 92 LYS A C 1
ATOM 785 O O . LYS A 1 92 ? -8.790 -9.370 -3.581 1.00 95.31 92 LYS A O 1
ATOM 790 N N . LEU A 1 93 ? -6.570 -9.015 -3.395 1.00 94.56 93 LEU A N 1
ATOM 791 C CA . LEU A 1 93 ? -6.627 -8.352 -2.094 1.00 94.56 93 LEU A CA 1
ATOM 792 C C . LEU A 1 93 ? -7.293 -6.980 -2.208 1.00 94.56 93 LEU A C 1
ATOM 794 O O . LEU A 1 93 ? -8.056 -6.615 -1.326 1.00 94.56 93 LEU A O 1
ATOM 798 N N . GLU A 1 94 ? -7.037 -6.247 -3.290 1.00 94.69 94 GLU A N 1
ATOM 799 C CA . GLU A 1 94 ? -7.655 -4.943 -3.552 1.00 94.69 94 GLU A CA 1
ATOM 800 C C . GLU A 1 94 ? -9.169 -5.054 -3.734 1.00 94.69 94 GLU A C 1
ATOM 802 O O . GLU A 1 94 ? -9.901 -4.307 -3.095 1.00 94.69 94 GLU A O 1
ATOM 807 N N . GLU A 1 95 ? -9.652 -6.013 -4.530 1.00 95.06 95 GLU A N 1
ATOM 808 C CA . GLU A 1 95 ? -11.093 -6.255 -4.695 1.00 95.06 95 GLU A CA 1
ATOM 809 C C . GLU A 1 95 ? -11.758 -6.720 -3.389 1.00 95.06 95 GLU A C 1
ATOM 811 O O . GLU A 1 95 ? -12.833 -6.242 -3.030 1.00 95.06 95 GLU A O 1
ATOM 816 N N . GLU A 1 96 ? -11.106 -7.613 -2.636 1.00 93.81 96 GLU A N 1
ATOM 817 C CA . GLU A 1 96 ? -11.605 -8.060 -1.331 1.00 93.81 96 GLU A CA 1
ATOM 818 C C . GLU A 1 96 ? -11.696 -6.897 -0.331 1.00 93.81 96 GLU A C 1
ATOM 820 O O . GLU A 1 96 ? -12.707 -6.741 0.358 1.00 93.81 96 GLU A O 1
ATOM 825 N N . LEU A 1 97 ? -10.659 -6.059 -0.264 1.00 93.94 97 LEU A N 1
ATOM 826 C CA . LEU A 1 97 ? -10.634 -4.882 0.600 1.00 93.94 97 LEU A CA 1
ATOM 827 C C . LEU A 1 97 ? -11.663 -3.849 0.173 1.00 93.94 97 LEU A C 1
ATOM 829 O O . LEU A 1 97 ? -12.353 -3.311 1.030 1.00 93.94 97 LEU A O 1
ATOM 833 N N . LYS A 1 98 ? -11.817 -3.611 -1.129 1.00 94.38 98 LYS A N 1
ATOM 834 C CA . LYS A 1 98 ? -12.822 -2.694 -1.660 1.00 94.38 98 LYS A CA 1
ATOM 835 C C . LYS A 1 98 ? -14.229 -3.103 -1.230 1.00 94.38 98 LYS A C 1
ATOM 837 O O . LYS A 1 98 ? -14.945 -2.277 -0.677 1.00 94.38 98 LYS A O 1
ATOM 842 N N . ALA A 1 99 ? -14.588 -4.378 -1.391 1.00 93.75 99 ALA A N 1
ATOM 843 C CA . ALA A 1 99 ? -15.898 -4.882 -0.980 1.00 93.75 99 ALA A CA 1
ATOM 844 C C . ALA A 1 99 ? -16.131 -4.737 0.536 1.00 93.75 99 ALA A C 1
ATOM 846 O O . ALA A 1 99 ? -17.203 -4.313 0.968 1.00 93.75 99 ALA A O 1
ATOM 847 N N . ARG A 1 100 ? -15.116 -5.050 1.355 1.00 90.75 100 ARG A N 1
ATOM 848 C CA . ARG A 1 100 ? -15.188 -4.896 2.819 1.00 90.75 100 ARG A CA 1
ATOM 849 C C . ARG A 1 100 ? -15.304 -3.428 3.239 1.00 90.75 100 ARG A C 1
ATOM 851 O O . ARG A 1 100 ? -16.060 -3.123 4.155 1.00 90.75 100 ARG A O 1
ATOM 858 N N . ILE A 1 101 ? -14.574 -2.529 2.577 1.00 91.69 101 ILE A N 1
ATOM 859 C CA . ILE A 1 101 ? -14.628 -1.085 2.827 1.00 91.69 101 ILE A CA 1
ATOM 860 C C . ILE A 1 101 ? -16.004 -0.538 2.460 1.00 91.69 101 ILE A C 1
ATOM 862 O O . ILE A 1 101 ? -16.592 0.166 3.267 1.00 91.69 101 ILE A O 1
ATOM 866 N N . GLU A 1 102 ? -16.546 -0.887 1.294 1.00 91.88 102 GLU A N 1
ATOM 867 C CA . GLU A 1 102 ? -17.874 -0.424 0.871 1.00 91.88 102 GLU A CA 1
ATOM 868 C C . GLU A 1 102 ? -18.965 -0.849 1.864 1.00 91.88 102 GLU A C 1
ATOM 870 O O . GLU A 1 102 ? -19.807 -0.033 2.237 1.00 91.88 102 GLU A O 1
ATOM 875 N N . LEU A 1 103 ? -18.918 -2.095 2.349 1.00 90.88 103 LEU A N 1
ATOM 876 C CA . LEU A 1 103 ? -19.833 -2.572 3.388 1.00 90.88 103 LEU A CA 1
ATOM 877 C C . LEU A 1 103 ? -19.668 -1.784 4.696 1.00 90.88 103 LEU A C 1
ATOM 879 O O . LEU A 1 103 ? -20.653 -1.373 5.308 1.00 90.88 103 LEU A O 1
ATOM 883 N N . TRP A 1 104 ? -18.422 -1.531 5.099 1.00 90.50 104 TRP A N 1
ATOM 884 C CA . TRP A 1 104 ? -18.117 -0.764 6.301 1.00 90.50 104 TRP A CA 1
ATO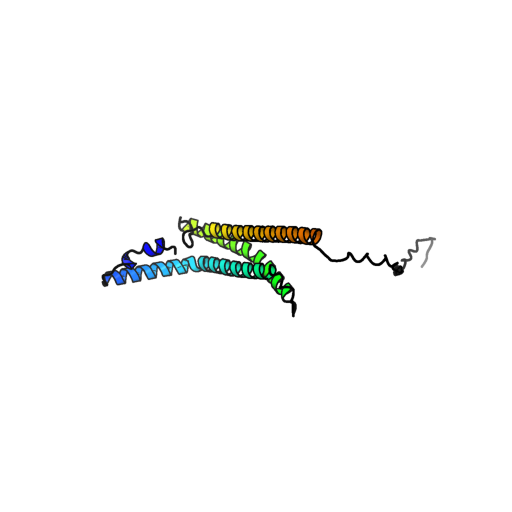M 885 C C . TRP A 1 104 ? -18.626 0.682 6.221 1.00 90.50 104 TRP A C 1
ATOM 887 O O . TRP A 1 104 ? -19.227 1.179 7.175 1.00 90.50 104 TRP A O 1
ATOM 897 N N . GLU A 1 105 ? -18.418 1.347 5.080 1.00 91.00 105 GLU A N 1
ATOM 898 C CA . GLU A 1 105 ? -18.871 2.721 4.843 1.00 91.00 105 GLU A CA 1
ATOM 899 C C . GLU A 1 105 ? -20.403 2.818 4.851 1.00 91.00 105 GLU A C 1
ATOM 901 O O . GLU A 1 105 ? -20.944 3.802 5.357 1.00 91.00 105 GLU A O 1
ATOM 906 N N . GLN A 1 106 ? -21.106 1.792 4.354 1.00 90.81 106 GLN A N 1
ATOM 907 C CA . GLN A 1 106 ? -22.570 1.706 4.418 1.00 90.81 106 GLN A CA 1
ATOM 908 C C . GLN A 1 106 ? -23.076 1.559 5.856 1.00 90.81 106 GLN A C 1
ATOM 910 O O . GLN A 1 106 ? -24.003 2.262 6.253 1.00 90.81 106 GLN A O 1
ATOM 915 N N . GLU A 1 107 ? -22.460 0.680 6.648 1.00 88.94 107 GLU A N 1
ATOM 916 C CA . GLU A 1 107 ? -22.873 0.420 8.031 1.00 88.94 107 GLU A CA 1
ATOM 917 C C . GLU A 1 107 ? -22.589 1.613 8.958 1.00 88.94 107 GLU A C 1
ATOM 919 O O . GLU A 1 107 ? -23.413 1.968 9.799 1.00 88.94 107 GLU A O 1
ATOM 924 N N . HIS A 1 108 ? -21.443 2.275 8.778 1.00 84.62 108 HIS A N 1
ATOM 925 C CA . HIS A 1 108 ? -20.980 3.337 9.675 1.00 84.62 108 HIS A CA 1
ATOM 926 C C . HIS A 1 108 ? -21.262 4.752 9.155 1.00 84.62 108 HIS A C 1
ATOM 928 O O . HIS A 1 108 ? -20.997 5.722 9.869 1.00 84.62 108 HIS A O 1
ATOM 934 N N . SER A 1 109 ? -21.773 4.891 7.922 1.00 86.69 109 SER A N 1
ATOM 935 C CA . SER A 1 109 ? -22.021 6.178 7.247 1.00 86.69 109 SER A CA 1
ATOM 936 C C . SER A 1 109 ? -20.821 7.134 7.308 1.00 86.69 109 SER A C 1
ATOM 938 O O . SER A 1 109 ? -20.961 8.355 7.403 1.00 86.69 109 SER A O 1
ATOM 940 N N . LYS A 1 110 ? -19.611 6.570 7.288 1.00 84.38 110 LYS A N 1
ATOM 941 C CA . LYS A 1 110 ? -18.341 7.283 7.427 1.00 84.38 110 LYS A CA 1
ATOM 942 C C . LYS A 1 110 ? -17.363 6.752 6.395 1.00 84.38 110 LYS A C 1
ATOM 944 O O . LYS A 1 110 ? -17.356 5.561 6.128 1.00 84.38 110 LYS A O 1
ATOM 949 N N . ALA A 1 111 ? -16.521 7.627 5.849 1.00 85.44 111 ALA A N 1
ATOM 950 C CA . ALA A 1 111 ? -15.473 7.222 4.919 1.00 85.44 111 ALA A CA 1
ATOM 951 C C . ALA A 1 111 ? -14.352 6.453 5.634 1.00 85.44 111 ALA A C 1
ATOM 953 O O . ALA A 1 111 ? -13.891 6.867 6.708 1.00 85.44 111 ALA A O 1
ATOM 954 N N . PHE A 1 112 ? -13.888 5.359 5.032 1.00 85.44 112 PHE A N 1
ATOM 955 C CA . PHE A 1 112 ? -12.807 4.556 5.594 1.00 85.44 112 PHE A CA 1
ATOM 956 C C . PHE A 1 112 ? -11.459 5.226 5.329 1.00 85.44 112 PHE A C 1
ATOM 958 O O . PHE A 1 112 ? -10.910 5.175 4.226 1.00 85.44 112 PHE A O 1
ATOM 965 N N . MET A 1 113 ? -10.923 5.876 6.362 1.00 84.25 113 MET A N 1
ATOM 966 C CA . MET A 1 113 ? -9.669 6.620 6.286 1.00 84.25 113 MET A CA 1
ATOM 967 C C . MET A 1 113 ? -8.554 5.919 7.061 1.00 84.25 113 MET A C 1
ATOM 969 O O . MET A 1 113 ? -8.676 5.656 8.260 1.00 84.25 113 MET A O 1
ATOM 973 N N . VAL A 1 114 ? -7.421 5.710 6.395 1.00 81.50 114 VAL A N 1
ATOM 974 C CA . VAL A 1 114 ? -6.171 5.227 6.985 1.00 81.50 114 VAL A CA 1
ATOM 975 C C . VAL A 1 114 ? -5.154 6.362 6.892 1.00 81.50 114 VAL A C 1
ATOM 977 O O . VAL A 1 114 ? -4.913 6.903 5.822 1.00 81.50 114 VAL A O 1
ATOM 980 N N . ASN A 1 115 ? -4.598 6.780 8.033 1.00 79.31 115 ASN A N 1
ATOM 981 C CA . ASN A 1 115 ? -3.651 7.904 8.131 1.00 79.31 115 ASN A CA 1
ATOM 982 C C . ASN A 1 115 ? -4.145 9.237 7.526 1.00 79.31 115 ASN A C 1
ATOM 984 O O . ASN A 1 115 ? -3.335 10.085 7.176 1.00 79.31 115 ASN A O 1
ATOM 988 N N . GLY A 1 116 ? -5.464 9.450 7.467 1.00 81.31 116 GLY A N 1
ATOM 989 C CA . GLY A 1 116 ? -6.066 10.687 6.949 1.00 81.31 116 GLY A CA 1
ATOM 990 C C . GLY A 1 116 ? -6.427 10.654 5.461 1.00 81.31 116 GLY A C 1
ATOM 991 O O . GLY A 1 116 ? -6.946 11.640 4.956 1.00 81.31 116 GLY A O 1
ATOM 992 N N . GLN A 1 117 ? -6.217 9.529 4.776 1.00 87.12 117 GLN A N 1
ATOM 993 C CA . GLN A 1 117 ? -6.554 9.345 3.362 1.00 87.12 117 GLN A CA 1
ATOM 994 C C . GLN A 1 117 ? -7.439 8.110 3.178 1.00 87.12 117 GLN A C 1
ATOM 996 O O . GLN A 1 117 ? -7.366 7.167 3.973 1.00 87.12 117 GLN A O 1
ATOM 1001 N N . LYS A 1 118 ? -8.285 8.081 2.140 1.00 90.69 118 LYS A N 1
ATOM 1002 C CA . LYS A 1 118 ? -9.032 6.861 1.814 1.00 90.69 118 LYS A CA 1
ATOM 1003 C C . LYS A 1 118 ? -8.071 5.769 1.373 1.00 90.69 118 LYS A C 1
ATOM 1005 O O . LYS A 1 118 ? -7.213 5.986 0.521 1.00 90.69 118 LYS A O 1
ATOM 1010 N N . PHE A 1 119 ? -8.252 4.570 1.912 1.00 90.75 119 PHE A N 1
ATOM 1011 C CA . PHE A 1 119 ? -7.322 3.475 1.646 1.00 90.75 119 PHE A CA 1
ATOM 1012 C C . PHE A 1 119 ? -7.212 3.138 0.147 1.00 90.75 119 PHE A C 1
ATOM 1014 O O . PHE A 1 119 ? -6.110 2.960 -0.359 1.00 90.75 119 PHE A O 1
ATOM 1021 N N . MET A 1 120 ? -8.327 3.132 -0.590 1.00 93.12 120 MET A N 1
ATOM 1022 C CA . MET A 1 120 ? -8.310 2.841 -2.032 1.00 93.12 120 MET A CA 1
ATOM 1023 C C . MET A 1 120 ? -7.622 3.933 -2.867 1.00 93.12 120 MET A C 1
ATOM 1025 O O . MET A 1 120 ? -7.022 3.623 -3.895 1.00 93.12 120 MET A O 1
ATOM 1029 N N . GLU A 1 121 ? -7.670 5.194 -2.427 1.00 94.00 121 GLU A N 1
ATOM 1030 C CA . GLU A 1 121 ? -6.922 6.287 -3.067 1.00 94.00 121 GLU A CA 1
ATOM 1031 C C . GLU A 1 121 ? -5.420 6.092 -2.848 1.00 94.00 121 GLU A C 1
ATOM 1033 O O . GLU A 1 121 ? -4.648 6.143 -3.803 1.00 94.00 121 GLU A O 1
ATOM 1038 N N . TYR A 1 122 ? -5.022 5.748 -1.621 1.00 93.31 122 TYR A N 1
ATOM 1039 C CA . TYR A 1 122 ? -3.637 5.417 -1.297 1.00 93.31 122 TYR A CA 1
ATOM 1040 C C . TYR A 1 122 ? -3.110 4.246 -2.145 1.00 93.31 122 TYR A C 1
ATOM 1042 O O . TYR A 1 122 ? -2.024 4.336 -2.715 1.00 93.31 122 TYR A O 1
ATOM 1050 N N . VAL A 1 123 ? -3.888 3.168 -2.300 1.00 94.50 123 VAL A N 1
ATOM 1051 C CA . VAL A 1 123 ? -3.544 2.028 -3.173 1.00 94.50 123 VAL A CA 1
ATOM 1052 C C . VAL A 1 123 ? -3.297 2.485 -4.616 1.00 94.50 123 VAL A C 1
ATOM 1054 O O . VAL A 1 123 ? -2.289 2.111 -5.221 1.00 94.50 123 VAL A O 1
ATOM 1057 N N . ALA A 1 124 ? -4.191 3.308 -5.170 1.00 94.88 124 ALA A N 1
ATOM 1058 C CA . ALA A 1 124 ? -4.063 3.816 -6.535 1.00 94.88 124 ALA A CA 1
ATOM 1059 C C . ALA A 1 124 ? -2.818 4.702 -6.707 1.00 94.88 124 ALA A C 1
ATOM 1061 O O . ALA A 1 124 ? -2.090 4.565 -7.692 1.00 94.88 124 ALA A O 1
ATOM 1062 N N . GLU A 1 125 ? -2.530 5.561 -5.729 1.00 95.06 125 GLU A N 1
ATOM 1063 C CA . GLU A 1 125 ? -1.322 6.385 -5.712 1.00 95.06 125 GLU A CA 1
ATOM 1064 C C . GLU A 1 125 ? -0.049 5.540 -5.656 1.00 95.06 125 GLU A C 1
ATOM 1066 O O . GLU A 1 125 ? 0.901 5.826 -6.383 1.00 95.06 125 GLU A O 1
ATOM 1071 N N . GLN A 1 126 ? -0.021 4.469 -4.857 1.00 95.25 126 GLN A N 1
ATOM 1072 C CA . GLN A 1 126 ? 1.128 3.560 -4.809 1.00 95.25 126 GLN A CA 1
ATOM 1073 C C . GLN A 1 126 ? 1.402 2.916 -6.176 1.00 95.25 126 GLN A C 1
ATOM 1075 O O . GLN A 1 126 ? 2.550 2.899 -6.635 1.00 95.25 126 GLN A O 1
ATOM 1080 N N . TRP A 1 127 ? 0.359 2.441 -6.862 1.00 95.88 127 TRP A N 1
ATOM 1081 C CA . TRP A 1 127 ? 0.482 1.901 -8.217 1.00 95.88 127 TRP A CA 1
ATOM 1082 C C . TRP A 1 127 ? 0.974 2.939 -9.226 1.00 95.88 127 TRP A C 1
ATOM 1084 O O . TRP A 1 127 ? 1.845 2.640 -10.048 1.00 95.88 127 TRP A O 1
ATOM 1094 N N . GLU A 1 128 ? 0.447 4.160 -9.161 1.00 96.31 128 GLU A N 1
ATOM 1095 C CA . GLU A 1 128 ? 0.847 5.236 -10.063 1.00 96.31 128 GLU A CA 1
ATOM 1096 C C . GLU A 1 128 ? 2.301 5.658 -9.829 1.00 96.31 128 GLU A C 1
ATOM 1098 O O . GLU A 1 128 ? 3.074 5.773 -10.783 1.00 96.31 128 GLU A O 1
ATOM 1103 N N . MET A 1 129 ? 2.721 5.792 -8.570 1.00 95.44 129 MET A N 1
ATOM 1104 C CA . MET A 1 129 ? 4.110 6.086 -8.217 1.00 95.44 129 MET A CA 1
ATOM 1105 C C . MET A 1 129 ? 5.064 5.010 -8.741 1.00 95.44 129 MET A C 1
ATOM 1107 O O . MET A 1 129 ? 6.083 5.342 -9.352 1.00 95.44 129 MET A O 1
ATOM 1111 N N . HIS A 1 130 ? 4.711 3.729 -8.591 1.00 94.75 130 HIS A N 1
ATOM 1112 C CA . HIS A 1 130 ? 5.492 2.617 -9.145 1.00 94.75 130 HIS A CA 1
ATOM 1113 C C . HIS A 1 130 ? 5.590 2.681 -10.676 1.00 94.75 130 HIS A C 1
ATOM 1115 O O . HIS A 1 130 ? 6.672 2.516 -11.249 1.00 94.75 130 HIS A O 1
ATOM 1121 N N . ARG A 1 131 ? 4.476 2.972 -11.360 1.00 94.88 131 ARG A N 1
ATOM 1122 C CA . ARG A 1 131 ? 4.430 3.122 -12.822 1.00 94.88 131 ARG A CA 1
ATOM 1123 C C . ARG A 1 131 ? 5.333 4.260 -13.299 1.00 94.88 131 ARG A C 1
ATOM 1125 O O . ARG A 1 131 ? 6.105 4.073 -14.245 1.00 94.88 131 ARG A O 1
ATOM 1132 N N . LEU A 1 132 ? 5.259 5.417 -12.643 1.00 96.19 132 LEU A N 1
ATOM 1133 C CA . LEU A 1 132 ? 6.062 6.597 -12.964 1.00 96.19 132 LEU A CA 1
ATOM 1134 C C . LEU A 1 132 ? 7.553 6.358 -12.722 1.00 96.19 132 LEU A C 1
ATOM 1136 O O . LEU A 1 132 ? 8.375 6.728 -13.562 1.00 96.19 132 LEU A O 1
ATOM 1140 N N . GLU A 1 133 ? 7.915 5.709 -11.615 1.00 94.06 133 GLU A N 1
ATOM 1141 C CA . GLU A 1 133 ? 9.301 5.341 -11.324 1.00 94.06 133 GLU A CA 1
ATOM 1142 C C . GLU A 1 133 ? 9.866 4.409 -12.404 1.00 94.06 133 GLU A C 1
ATOM 1144 O O . GLU A 1 133 ? 10.965 4.633 -12.923 1.00 94.06 133 GLU A O 1
ATOM 1149 N N . LYS A 1 134 ? 9.084 3.409 -12.822 1.00 93.25 134 LYS A N 1
ATOM 1150 C CA . LYS A 1 134 ? 9.478 2.468 -13.873 1.00 93.25 134 LYS A CA 1
ATOM 1151 C C . LYS A 1 134 ? 9.677 3.148 -15.228 1.00 93.25 134 LYS A C 1
ATOM 1153 O O . LYS A 1 134 ? 10.663 2.864 -15.915 1.00 93.25 134 LYS A O 1
ATOM 1158 N N . GLU A 1 135 ? 8.779 4.050 -15.624 1.00 94.44 135 GLU A N 1
ATOM 1159 C CA . GLU A 1 135 ? 8.942 4.809 -16.870 1.00 94.44 135 GLU A CA 1
ATOM 1160 C C . GLU A 1 135 ? 10.123 5.786 -16.793 1.00 94.44 135 GLU A C 1
ATOM 1162 O O . GLU A 1 135 ? 10.894 5.872 -17.752 1.00 94.44 135 GLU A O 1
ATOM 1167 N N . ARG A 1 136 ? 10.356 6.439 -15.647 1.00 94.81 136 ARG A N 1
ATOM 1168 C CA . ARG A 1 136 ? 11.539 7.289 -15.427 1.00 94.81 136 ARG A CA 1
ATOM 1169 C C . ARG A 1 136 ? 12.836 6.493 -15.583 1.00 94.81 136 ARG A C 1
ATOM 1171 O O . ARG A 1 136 ? 13.706 6.887 -16.358 1.00 94.81 136 ARG A O 1
ATOM 1178 N N . ALA A 1 137 ? 12.949 5.344 -14.916 1.00 92.31 137 ALA A N 1
ATOM 1179 C CA . ALA A 1 137 ? 14.128 4.483 -15.001 1.00 92.31 137 ALA A CA 1
ATOM 1180 C C . ALA A 1 137 ? 14.377 3.985 -16.436 1.00 92.31 137 ALA A C 1
ATOM 1182 O O . ALA A 1 137 ? 15.517 3.879 -16.894 1.00 92.31 137 ALA A O 1
ATOM 1183 N N . LYS A 1 138 ? 13.309 3.696 -17.185 1.00 92.56 138 LYS A N 1
ATOM 1184 C CA . LYS A 1 138 ? 13.384 3.315 -18.600 1.00 92.56 138 LYS A CA 1
ATOM 1185 C C . LYS A 1 138 ? 13.866 4.470 -19.481 1.00 92.56 138 LYS A C 1
ATOM 1187 O O . LYS A 1 138 ? 14.729 4.242 -20.328 1.00 92.56 138 LYS A O 1
ATOM 1192 N N . GLN A 1 139 ? 13.359 5.685 -19.281 1.00 94.50 139 GLN A N 1
ATOM 1193 C CA . GLN A 1 139 ? 13.811 6.879 -20.005 1.00 94.50 139 GLN A CA 1
ATOM 1194 C C . GLN A 1 139 ? 15.290 7.179 -19.731 1.00 94.50 139 GLN A C 1
ATOM 1196 O O . GLN A 1 139 ? 16.053 7.413 -20.668 1.00 94.50 139 GLN A O 1
ATOM 1201 N N . GLU A 1 140 ? 15.719 7.094 -18.471 1.00 93.88 140 GLU A N 1
ATOM 1202 C CA . GLU A 1 140 ? 17.116 7.296 -18.080 1.00 93.88 140 GLU A CA 1
ATOM 1203 C C . GLU A 1 140 ? 18.045 6.273 -18.750 1.00 93.88 140 GLU A C 1
ATOM 1205 O O . GLU A 1 140 ? 19.056 6.642 -19.354 1.00 93.88 140 GLU A O 1
ATOM 1210 N N . ARG A 1 141 ? 17.666 4.986 -18.732 1.00 90.25 141 ARG A N 1
ATOM 1211 C CA . ARG A 1 141 ? 18.408 3.916 -19.422 1.00 90.25 141 ARG A CA 1
ATOM 1212 C C . ARG A 1 141 ? 18.506 4.173 -20.923 1.00 90.25 141 ARG A C 1
ATOM 1214 O O . ARG A 1 141 ? 19.580 4.022 -21.498 1.00 90.25 141 ARG A O 1
ATOM 1221 N N . GLN A 1 142 ? 17.414 4.586 -21.567 1.00 93.19 142 GLN A N 1
ATOM 1222 C CA . GLN A 1 142 ? 17.423 4.905 -22.996 1.00 93.19 142 GLN A CA 1
ATOM 1223 C C . GLN A 1 142 ? 18.344 6.086 -23.311 1.00 93.19 142 GLN A C 1
ATOM 1225 O O . GLN A 1 142 ? 19.107 6.020 -24.274 1.00 93.19 142 GLN A O 1
ATOM 1230 N N . LEU A 1 143 ? 18.308 7.146 -22.502 1.00 94.88 143 LEU A N 1
ATOM 1231 C CA . LEU A 1 143 ? 19.172 8.309 -22.683 1.00 94.88 143 LEU A CA 1
ATOM 1232 C C . LEU A 1 143 ? 20.650 7.947 -22.494 1.00 94.88 143 LEU A C 1
ATOM 1234 O O . LEU A 1 143 ? 21.485 8.359 -23.296 1.00 94.88 143 LEU A O 1
ATOM 1238 N N . LYS A 1 144 ? 20.972 7.141 -21.475 1.00 92.81 144 LYS A N 1
ATOM 1239 C CA . LYS A 1 144 ? 22.333 6.646 -21.238 1.00 92.81 144 LYS A CA 1
ATOM 1240 C C . LYS A 1 144 ? 22.837 5.809 -22.414 1.00 92.81 144 LYS A C 1
ATOM 1242 O O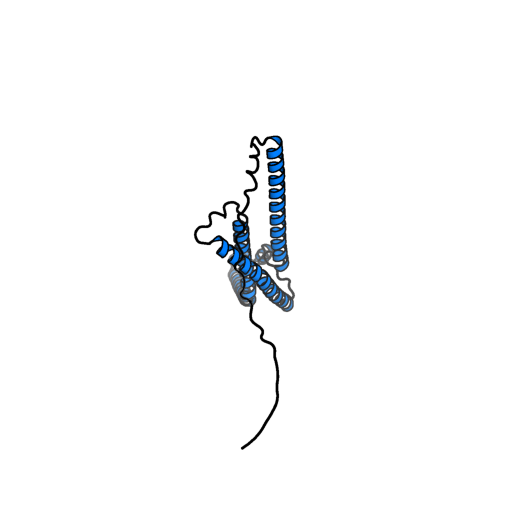 . 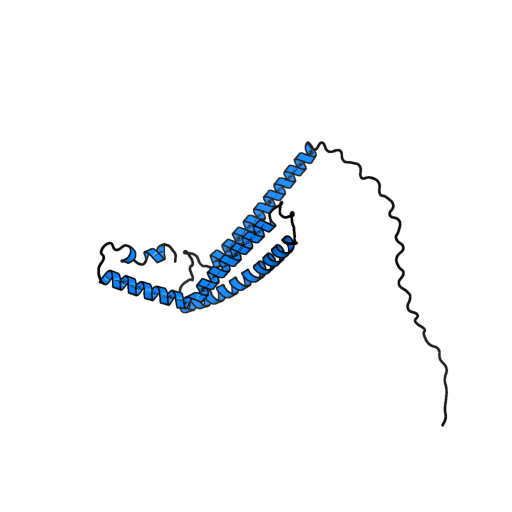LYS A 1 144 ? 23.940 6.051 -22.892 1.00 92.81 144 LYS A O 1
ATOM 1247 N N . ASN A 1 145 ? 22.011 4.895 -22.924 1.00 92.12 145 ASN A N 1
ATOM 1248 C CA . ASN A 1 145 ? 22.364 4.060 -24.072 1.00 92.12 145 ASN A CA 1
ATOM 1249 C C . ASN A 1 145 ? 22.588 4.895 -25.345 1.00 92.12 145 ASN A C 1
ATOM 1251 O O . ASN A 1 145 ? 23.535 4.630 -26.084 1.00 92.12 145 ASN A O 1
ATOM 1255 N N . LYS A 1 146 ? 21.760 5.924 -25.590 1.00 94.38 146 LYS A N 1
ATOM 1256 C CA . LYS A 1 146 ? 21.942 6.860 -26.716 1.00 94.38 146 LYS A CA 1
ATOM 1257 C C . LYS A 1 146 ? 23.273 7.605 -26.615 1.00 94.38 146 LYS A C 1
ATOM 1259 O O . LYS A 1 146 ? 24.081 7.513 -27.532 1.00 94.38 146 LYS A O 1
ATOM 1264 N N . LYS A 1 147 ? 23.544 8.234 -25.465 1.00 93.56 147 LYS A N 1
ATOM 1265 C CA . LYS A 1 147 ? 24.802 8.961 -25.211 1.00 93.56 147 LYS A CA 1
ATOM 1266 C C . LYS A 1 147 ? 26.031 8.063 -25.345 1.00 93.56 147 LYS A C 1
ATOM 1268 O O . LYS A 1 147 ? 27.043 8.480 -25.903 1.00 93.56 147 LYS A O 1
ATOM 1273 N N . GLN A 1 148 ? 25.947 6.830 -24.846 1.00 90.75 148 GLN A N 1
ATOM 1274 C CA . GLN A 1 148 ? 27.030 5.858 -24.974 1.00 90.75 148 GLN A CA 1
ATOM 1275 C C . GLN A 1 148 ? 27.286 5.515 -26.445 1.00 90.75 148 GLN A C 1
ATOM 1277 O O . GLN A 1 148 ? 28.423 5.599 -26.894 1.00 90.75 148 GLN A O 1
ATOM 1282 N N . THR A 1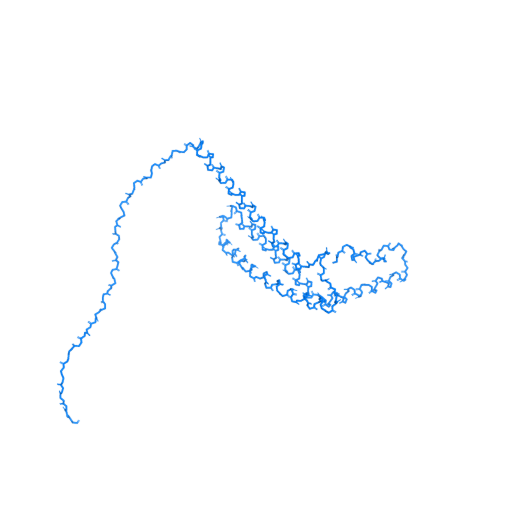 149 ? 26.231 5.205 -27.201 1.00 90.94 149 THR A N 1
ATOM 1283 C CA . THR A 1 149 ? 26.333 4.886 -28.634 1.00 90.94 149 THR A CA 1
ATOM 1284 C C . THR A 1 149 ? 26.932 6.054 -29.423 1.00 90.94 149 THR A C 1
ATOM 1286 O O . THR A 1 149 ? 27.810 5.849 -30.253 1.00 90.94 149 THR A O 1
ATOM 1289 N N . GLU A 1 150 ? 26.505 7.288 -29.146 1.00 91.88 150 GLU A N 1
ATOM 1290 C CA . GLU A 1 150 ? 27.059 8.505 -29.759 1.00 91.88 150 GLU A CA 1
ATOM 1291 C C . GLU A 1 150 ? 28.552 8.677 -29.451 1.00 91.88 150 GLU A C 1
ATOM 1293 O O . GLU A 1 150 ? 29.347 8.948 -30.351 1.00 91.88 150 GLU A O 1
ATOM 1298 N N . THR A 1 151 ? 28.949 8.455 -28.197 1.00 91.12 151 THR A N 1
ATOM 1299 C CA . THR A 1 151 ? 30.352 8.542 -27.765 1.00 91.12 151 THR A CA 1
ATOM 1300 C C . THR A 1 151 ? 31.208 7.463 -28.433 1.00 91.12 151 THR A C 1
ATOM 1302 O O . THR A 1 151 ? 32.303 7.752 -28.910 1.00 91.12 151 THR A O 1
ATOM 1305 N N . GLU A 1 152 ? 30.708 6.228 -28.515 1.00 90.50 152 GLU A N 1
ATOM 1306 C CA . GLU A 1 152 ? 31.382 5.119 -29.198 1.00 90.50 152 GLU A CA 1
ATOM 1307 C C . GLU A 1 152 ? 31.495 5.356 -30.713 1.00 90.50 152 GLU A C 1
ATOM 1309 O O . GLU A 1 152 ? 32.516 5.015 -31.301 1.00 90.50 152 GLU A O 1
ATOM 1314 N N . MET A 1 153 ? 30.502 5.981 -31.355 1.00 87.62 153 MET A N 1
ATOM 1315 C CA . MET A 1 153 ? 30.593 6.353 -32.774 1.00 87.62 153 MET A CA 1
ATOM 1316 C C . MET A 1 153 ? 31.634 7.450 -33.036 1.00 87.62 153 MET A C 1
ATOM 1318 O O . MET A 1 153 ? 32.285 7.420 -34.078 1.00 87.62 153 MET A O 1
ATOM 1322 N N . LEU A 1 154 ? 31.782 8.416 -32.122 1.00 90.00 154 LEU A N 1
ATOM 1323 C CA . LEU A 1 154 ? 32.670 9.569 -32.307 1.00 90.00 154 LEU A CA 1
ATOM 1324 C C . LEU A 1 154 ? 34.123 9.289 -31.891 1.00 90.00 154 LEU A C 1
ATOM 1326 O O . LEU A 1 154 ? 35.050 9.773 -32.536 1.00 90.00 154 LEU A O 1
ATOM 1330 N N . TYR A 1 155 ? 34.323 8.507 -30.828 1.00 87.62 155 TYR A N 1
ATOM 1331 C CA . TYR A 1 155 ? 35.634 8.286 -30.203 1.00 87.62 155 TYR A CA 1
ATOM 1332 C C . TYR A 1 155 ? 36.039 6.806 -30.104 1.00 87.62 155 TYR A C 1
ATOM 1334 O O . TYR A 1 155 ? 37.127 6.495 -29.614 1.00 87.62 155 TYR A O 1
ATOM 1342 N N . GLY A 1 156 ? 35.190 5.872 -30.545 1.00 77.00 156 GLY A N 1
ATOM 1343 C CA . GLY A 1 156 ? 35.448 4.438 -30.440 1.00 77.00 156 GLY A CA 1
ATOM 1344 C C . GLY A 1 156 ? 36.638 3.996 -31.287 1.00 77.00 156 GLY A C 1
ATOM 1345 O O . GLY A 1 156 ? 36.577 3.961 -32.511 1.00 77.00 156 GLY A O 1
ATOM 1346 N N . SER A 1 157 ? 37.721 3.592 -30.625 1.00 66.06 157 SER A N 1
ATOM 1347 C CA . SER A 1 157 ? 38.972 3.138 -31.255 1.00 66.06 157 SER A CA 1
ATOM 1348 C C . SER A 1 157 ? 38.944 1.664 -31.687 1.00 66.06 157 SER A C 1
ATOM 1350 O O . SER A 1 157 ? 39.977 1.101 -32.047 1.00 66.06 157 SER A O 1
ATOM 1352 N N . ALA A 1 158 ? 37.790 0.995 -31.612 1.00 58.72 158 ALA A N 1
ATOM 1353 C CA . ALA A 1 158 ? 37.700 -0.434 -31.878 1.00 58.72 158 ALA A CA 1
ATOM 1354 C C . ALA A 1 158 ? 37.712 -0.704 -33.396 1.00 58.72 158 ALA A C 1
ATOM 1356 O O . ALA A 1 158 ? 36.790 -0.274 -34.097 1.00 58.72 158 ALA A O 1
ATOM 1357 N N . PRO A 1 159 ? 38.696 -1.451 -33.936 1.00 53.88 159 PRO A N 1
ATOM 1358 C CA . PRO A 1 159 ? 38.623 -1.895 -35.316 1.00 53.88 159 PRO A CA 1
ATOM 1359 C C . PRO A 1 159 ? 37.391 -2.791 -35.456 1.00 53.88 159 PRO A C 1
ATOM 1361 O O . PRO A 1 159 ? 37.266 -3.808 -34.769 1.00 53.88 159 PRO A O 1
ATOM 1364 N N . ARG A 1 160 ? 36.476 -2.436 -36.368 1.00 58.34 160 ARG A N 1
ATOM 1365 C CA . ARG A 1 160 ? 35.485 -3.385 -36.884 1.00 58.34 160 ARG A CA 1
ATOM 1366 C C . ARG A 1 160 ? 36.266 -4.568 -37.441 1.00 58.34 160 ARG A C 1
ATOM 1368 O O . ARG A 1 160 ? 36.810 -4.487 -38.540 1.00 58.34 160 ARG A O 1
ATOM 1375 N N . THR A 1 161 ? 36.347 -5.663 -36.692 1.00 51.91 161 THR A N 1
ATOM 1376 C CA . THR A 1 161 ? 36.840 -6.913 -37.259 1.00 51.91 161 THR A CA 1
ATOM 1377 C C . THR A 1 161 ? 35.897 -7.266 -38.411 1.00 51.91 161 THR A C 1
ATOM 1379 O O . THR A 1 161 ? 34.678 -7.318 -38.213 1.00 51.91 161 THR A O 1
ATOM 1382 N N . PRO A 1 162 ? 36.401 -7.425 -39.648 1.00 50.41 162 PRO A N 1
ATOM 1383 C CA . PRO A 1 162 ? 35.548 -7.825 -40.747 1.00 50.41 162 PRO A CA 1
ATOM 1384 C C . PRO A 1 162 ? 34.976 -9.191 -40.389 1.00 50.41 162 PRO A C 1
ATOM 1386 O O . PRO A 1 162 ? 35.716 -10.115 -40.045 1.00 50.41 162 PRO A O 1
ATOM 1389 N N . SER A 1 163 ? 33.646 -9.285 -40.441 1.00 52.09 163 SER A N 1
ATOM 1390 C CA . SER A 1 163 ? 32.894 -10.528 -40.324 1.00 52.09 163 SER A CA 1
ATOM 1391 C C . SER A 1 163 ? 33.620 -11.620 -41.108 1.00 52.09 163 SER A C 1
ATOM 1393 O O . SER A 1 163 ? 33.718 -11.578 -42.338 1.00 52.09 163 SER A O 1
ATOM 1395 N N . LYS A 1 164 ? 34.218 -12.564 -40.379 1.00 44.50 164 LYS A N 1
ATOM 1396 C CA . LYS A 1 164 ? 34.913 -13.703 -40.963 1.00 44.50 164 LYS A CA 1
ATOM 1397 C C . LYS A 1 164 ? 33.872 -14.471 -41.772 1.00 44.50 164 LYS A C 1
ATOM 1399 O O . LYS A 1 164 ? 32.895 -14.952 -41.213 1.00 44.50 164 LYS A O 1
ATOM 1404 N N . ARG A 1 165 ? 34.084 -14.474 -43.093 1.00 48.00 165 ARG A N 1
ATOM 1405 C CA . ARG A 1 165 ? 33.441 -15.273 -44.146 1.00 48.00 165 ARG A CA 1
ATOM 1406 C C . ARG A 1 165 ? 32.327 -16.206 -43.670 1.00 48.00 165 ARG A C 1
ATOM 1408 O O . ARG A 1 165 ? 32.575 -17.154 -42.934 1.00 48.00 165 ARG A O 1
ATOM 1415 N N . ARG A 1 166 ? 31.155 -16.004 -44.275 1.00 53.22 166 ARG A N 1
ATOM 1416 C CA . ARG A 1 166 ? 30.132 -17.010 -44.595 1.00 53.22 166 ARG A CA 1
ATOM 1417 C C . ARG A 1 166 ? 30.801 -18.370 -44.879 1.00 53.22 166 ARG A C 1
ATOM 1419 O O . ARG A 1 166 ? 31.260 -18.626 -45.989 1.00 53.22 166 ARG A O 1
ATOM 1426 N N . GLY A 1 167 ? 30.930 -19.198 -43.847 1.00 41.72 167 GLY A N 1
ATOM 1427 C CA . GLY A 1 167 ? 31.330 -20.590 -43.975 1.00 41.72 167 GLY A CA 1
ATOM 1428 C C . GLY A 1 167 ? 30.126 -21.352 -44.495 1.00 41.72 167 GLY A C 1
ATOM 1429 O O . GLY A 1 167 ? 29.060 -21.306 -43.885 1.00 41.72 167 GLY A O 1
ATOM 1430 N N . LEU A 1 168 ? 30.283 -21.984 -45.653 1.00 49.75 168 LEU A N 1
ATOM 1431 C CA . LEU A 1 168 ? 29.335 -22.943 -46.202 1.00 49.75 168 LEU A CA 1
ATOM 1432 C C . LEU A 1 168 ? 28.992 -23.967 -45.114 1.00 49.75 168 LEU A C 1
ATOM 1434 O O . LEU A 1 168 ? 29.847 -24.742 -44.691 1.00 49.75 168 LEU A O 1
ATOM 1438 N N . VAL A 1 169 ? 27.749 -23.942 -44.642 1.00 51.56 169 VAL A N 1
ATOM 1439 C CA . VAL A 1 169 ? 27.173 -25.033 -43.857 1.00 51.56 169 VAL A CA 1
ATOM 1440 C C . VAL A 1 169 ? 27.111 -26.276 -44.752 1.00 51.56 169 VAL A C 1
ATOM 1442 O O . VAL A 1 169 ? 26.530 -26.198 -45.837 1.00 51.56 169 VAL A O 1
ATOM 1445 N N . PRO A 1 170 ? 27.673 -27.428 -44.346 1.00 49.03 170 PRO A N 1
ATOM 1446 C CA . PRO A 1 170 ? 27.341 -28.691 -44.981 1.00 49.03 170 PRO A CA 1
ATOM 1447 C C . PRO A 1 170 ? 25.869 -28.988 -44.690 1.00 49.03 170 PRO A C 1
ATOM 1449 O O . PRO A 1 170 ? 25.461 -29.071 -43.529 1.00 49.03 170 PRO A O 1
ATOM 1452 N N . ASN A 1 171 ? 25.067 -29.112 -45.748 1.00 47.09 171 ASN A N 1
ATOM 1453 C CA . ASN A 1 171 ? 23.684 -29.569 -45.669 1.00 47.09 171 ASN A CA 1
ATOM 1454 C C . ASN A 1 171 ? 23.626 -30.884 -44.881 1.00 47.09 171 ASN A C 1
ATOM 1456 O O . ASN A 1 171 ? 24.182 -31.897 -45.302 1.00 47.09 171 ASN A O 1
ATOM 1460 N N . THR A 1 172 ? 22.935 -30.872 -43.746 1.00 54.44 172 THR A N 1
ATOM 1461 C CA . THR A 1 172 ? 22.513 -32.092 -43.059 1.00 54.44 172 THR A CA 1
ATOM 1462 C C . THR A 1 172 ? 21.378 -32.722 -43.876 1.00 54.44 172 THR A C 1
ATOM 1464 O O . THR A 1 172 ? 20.364 -32.059 -44.102 1.00 54.44 172 THR A O 1
ATOM 1467 N N . PRO A 1 173 ? 21.496 -33.977 -44.351 1.00 49.44 173 PRO A N 1
ATOM 1468 C CA . PRO A 1 173 ? 20.398 -34.629 -45.051 1.00 49.44 173 PRO A CA 1
ATOM 1469 C C . PRO A 1 173 ? 19.274 -34.943 -44.063 1.00 49.44 173 PRO A C 1
ATOM 1471 O O . PRO A 1 173 ? 19.475 -35.631 -43.059 1.00 49.44 173 PRO A O 1
ATOM 1474 N N . GLY A 1 174 ? 18.085 -34.420 -44.358 1.00 43.56 174 GLY A N 1
ATOM 1475 C CA . GLY A 1 174 ? 16.862 -34.686 -43.616 1.00 43.56 174 GLY A CA 1
ATOM 1476 C C . GLY A 1 174 ? 16.589 -36.185 -43.504 1.00 43.56 174 GLY A C 1
ATOM 1477 O O . GLY A 1 174 ? 16.615 -36.925 -44.487 1.00 43.56 174 GLY A O 1
ATOM 1478 N N . LYS A 1 175 ? 16.298 -36.634 -42.283 1.00 43.50 175 LYS A N 1
ATOM 1479 C CA . LYS A 1 175 ? 15.815 -37.987 -42.008 1.00 43.50 175 LYS A CA 1
ATOM 1480 C C . LYS A 1 175 ? 14.427 -38.123 -42.640 1.00 43.50 175 LYS A C 1
ATOM 1482 O O . LYS A 1 175 ? 13.444 -37.589 -42.129 1.00 43.50 175 LYS A O 1
ATOM 1487 N N . ALA A 1 176 ? 14.381 -38.788 -43.790 1.00 47.09 176 ALA A N 1
ATOM 1488 C CA . ALA A 1 176 ? 13.170 -39.064 -44.543 1.00 47.09 176 ALA A CA 1
ATOM 1489 C C . ALA A 1 176 ? 12.137 -39.805 -43.675 1.00 47.09 176 ALA A C 1
ATOM 1491 O O . ALA A 1 176 ? 12.428 -40.840 -43.068 1.00 47.09 176 ALA A O 1
ATOM 1492 N N . ARG A 1 177 ? 10.913 -39.268 -43.626 1.00 49.59 177 ARG A N 1
ATOM 1493 C CA . ARG A 1 177 ? 9.727 -39.984 -43.146 1.00 49.59 177 ARG A CA 1
ATOM 1494 C C . ARG A 1 17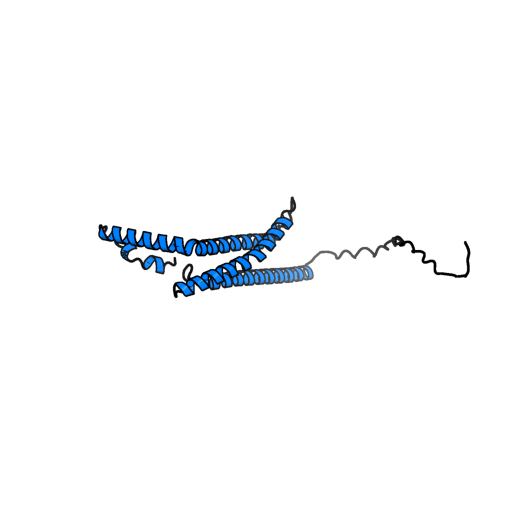7 ? 9.419 -41.118 -44.128 1.00 49.59 177 ARG A C 1
ATOM 1496 O O . ARG A 1 177 ? 9.335 -40.888 -45.330 1.00 49.59 177 ARG A O 1
ATOM 1503 N N . LYS A 1 178 ? 9.254 -42.332 -43.599 1.00 52.06 178 LYS A N 1
ATOM 1504 C CA . LYS A 1 178 ? 8.823 -43.523 -44.347 1.00 52.06 178 LYS A CA 1
ATOM 1505 C C . LYS A 1 178 ? 7.454 -43.272 -45.006 1.00 52.06 178 LYS A C 1
ATOM 1507 O O . LYS A 1 178 ? 6.572 -42.758 -44.316 1.00 52.06 178 LYS A O 1
ATOM 1512 N N . PRO A 1 179 ? 7.236 -43.656 -46.274 1.00 43.62 179 PRO A N 1
ATOM 1513 C CA . PRO A 1 179 ? 5.906 -43.619 -46.863 1.00 43.62 179 PRO A CA 1
ATOM 1514 C C . PRO A 1 179 ? 5.060 -44.797 -46.359 1.00 43.62 179 PRO A C 1
ATOM 1516 O O . PRO A 1 179 ? 5.515 -45.939 -46.292 1.00 43.62 179 PRO A O 1
ATOM 1519 N N . VAL A 1 180 ? 3.818 -44.483 -45.994 1.00 46.19 180 VAL A N 1
ATOM 1520 C CA . VAL A 1 180 ? 2.732 -45.433 -45.740 1.00 46.19 180 VAL A CA 1
ATOM 1521 C C . VAL A 1 180 ? 2.257 -45.978 -47.086 1.00 46.19 180 VAL A C 1
ATOM 1523 O O . VAL A 1 180 ? 1.919 -45.205 -47.980 1.00 46.19 180 VAL A O 1
ATOM 1526 N N . ALA A 1 181 ? 2.231 -47.302 -47.232 1.00 40.59 181 ALA A N 1
ATOM 1527 C CA . ALA A 1 181 ? 1.637 -47.964 -48.383 1.00 40.59 181 ALA A CA 1
ATOM 1528 C C . ALA A 1 181 ? 0.109 -48.000 -48.224 1.00 40.59 181 ALA A C 1
ATOM 1530 O O . ALA A 1 181 ? -0.416 -48.700 -47.361 1.00 40.59 181 ALA A O 1
ATOM 1531 N N . ALA A 1 182 ? -0.598 -47.252 -49.069 1.00 39.69 182 ALA A N 1
ATOM 1532 C CA . ALA A 1 182 ? -2.007 -47.479 -49.355 1.00 39.69 182 ALA A CA 1
ATOM 1533 C C . ALA A 1 182 ? -2.098 -48.487 -50.512 1.00 39.69 182 ALA A C 1
ATOM 1535 O O . ALA A 1 182 ? -1.634 -48.205 -51.614 1.00 39.69 182 ALA A O 1
ATOM 1536 N N . SER A 1 183 ? -2.664 -49.669 -50.259 1.00 42.94 183 SER A N 1
ATOM 1537 C CA . SER A 1 183 ? -3.116 -50.582 -51.314 1.00 42.94 183 SER A CA 1
ATOM 1538 C C . SER A 1 183 ? -4.618 -50.418 -51.484 1.00 42.94 183 SER A C 1
ATOM 1540 O O . SER A 1 183 ? -5.389 -50.640 -50.551 1.00 42.94 183 SER A O 1
ATOM 1542 N N . THR A 1 184 ? -5.017 -50.008 -52.684 1.00 38.44 184 THR A N 1
ATOM 1543 C CA . THR A 1 184 ? -6.407 -49.869 -53.112 1.00 38.44 184 THR A CA 1
ATOM 1544 C C . THR A 1 184 ? -6.798 -51.056 -54.000 1.00 38.44 184 THR A C 1
ATOM 1546 O O . THR A 1 184 ? -5.988 -51.624 -54.725 1.00 38.44 184 THR A O 1
ATOM 1549 N N . CYS A 1 185 ? -8.068 -51.418 -53.860 1.00 38.53 185 CYS A N 1
ATOM 1550 C CA . CYS A 1 185 ? -8.868 -52.511 -54.407 1.00 38.53 185 CYS A CA 1
ATOM 1551 C C . CYS A 1 185 ? -8.645 -53.026 -55.850 1.00 38.53 185 CYS A C 1
ATOM 1553 O O . CYS A 1 185 ? -8.526 -52.266 -56.804 1.00 38.53 185 CYS A O 1
ATOM 1555 N N . SER A 1 186 ? -8.856 -54.338 -56.010 1.00 38.44 186 SER A N 1
ATOM 1556 C CA . SER A 1 186 ? -9.750 -54.984 -57.001 1.00 38.44 186 SER A CA 1
ATOM 1557 C C . SER A 1 186 ? -9.985 -56.427 -56.495 1.00 38.44 186 SER A C 1
ATOM 1559 O O . SER A 1 186 ? -9.072 -57.013 -55.936 1.00 38.44 186 SER A O 1
ATOM 1561 N N . GLY A 1 187 ? -11.142 -57.090 -56.482 1.00 41.25 187 GLY A N 1
ATOM 1562 C CA . GLY A 1 187 ? -12.397 -56.972 -57.208 1.00 41.25 187 GLY A CA 1
ATOM 1563 C C . GLY A 1 187 ? -12.601 -58.256 -58.025 1.00 41.25 187 GLY A C 1
ATOM 1564 O O . GLY A 1 187 ? -12.022 -58.328 -59.101 1.00 41.25 187 GLY A O 1
ATOM 1565 N N . LYS A 1 188 ? -13.390 -59.241 -57.533 1.00 40.47 188 LYS A N 1
ATOM 1566 C CA . LYS A 1 188 ? -14.237 -60.191 -58.319 1.00 40.47 188 LYS A CA 1
ATOM 1567 C C . LYS A 1 188 ? -14.912 -61.302 -57.469 1.00 40.47 188 LYS A C 1
ATOM 1569 O O . LYS A 1 188 ? -14.281 -62.248 -57.029 1.00 40.47 188 LYS A O 1
ATOM 1574 N N . LYS A 1 189 ? -16.224 -61.114 -57.274 1.00 41.69 189 LYS A N 1
ATOM 1575 C CA . LYS A 1 189 ? -17.401 -62.015 -57.395 1.00 41.69 189 LYS A CA 1
ATOM 1576 C C . LYS A 1 189 ? -17.328 -63.563 -57.204 1.00 41.69 189 LYS A C 1
ATOM 1578 O O . LYS A 1 189 ? -16.735 -64.258 -58.018 1.00 41.69 189 LYS A O 1
ATOM 1583 N N . THR A 1 190 ? -18.255 -64.020 -56.327 1.00 54.31 190 THR A N 1
ATOM 1584 C CA . THR A 1 190 ? -19.255 -65.143 -56.422 1.00 54.31 190 THR A CA 1
ATOM 1585 C C . THR A 1 190 ? -18.832 -66.602 -56.089 1.00 54.31 190 THR A C 1
ATOM 1587 O O . THR A 1 190 ? -17.643 -66.880 -56.121 1.00 54.31 190 THR A O 1
ATOM 1590 N N . PRO A 1 191 ? -19.771 -67.564 -55.849 1.00 56.41 191 PRO A N 1
ATOM 1591 C CA . PRO A 1 191 ? -20.721 -67.667 -54.711 1.00 56.41 191 PRO A CA 1
ATOM 1592 C C . PRO A 1 191 ? -20.903 -69.122 -54.151 1.00 56.41 191 PRO A C 1
ATOM 1594 O O . PRO A 1 191 ? -20.477 -70.069 -54.796 1.00 56.41 191 PRO A O 1
ATOM 1597 N N . ARG A 1 192 ? -21.694 -69.284 -53.060 1.00 37.09 192 ARG A N 1
ATOM 1598 C CA . ARG A 1 192 ? -22.409 -70.522 -52.590 1.00 37.09 192 ARG A CA 1
ATOM 1599 C C . ARG A 1 192 ? -21.516 -71.738 -52.217 1.00 37.09 192 ARG A C 1
ATOM 1601 O O . ARG A 1 192 ? -20.433 -71.899 -52.739 1.00 37.09 192 ARG A O 1
ATOM 1608 N N . THR A 1 193 ? -21.836 -72.643 -51.290 1.00 46.66 193 THR A N 1
ATOM 1609 C CA . THR A 1 193 ? -23.091 -73.315 -50.895 1.00 46.66 193 THR A CA 1
ATOM 1610 C C . THR A 1 193 ? -22.785 -74.166 -49.647 1.00 46.66 193 THR A C 1
ATOM 1612 O O . THR A 1 193 ? -21.638 -74.593 -49.516 1.00 46.66 193 THR A O 1
ATOM 1615 N N . GLY A 1 194 ? -23.795 -74.502 -48.836 1.00 45.78 194 GLY A N 1
ATOM 1616 C CA . GLY A 1 194 ? -23.734 -75.587 -47.842 1.00 45.78 194 GLY A CA 1
ATOM 1617 C C . GLY A 1 194 ? -24.087 -75.154 -46.438 1.00 45.78 194 GLY A C 1
ATOM 1618 O O . GLY A 1 194 ? -23.135 -74.864 -45.689 1.00 45.78 194 GLY A O 1
#